Protein AF-A0A0N7KRY1-F1 (afdb_monomer_lite)

InterPro domains:
  IPR009003 Peptidase S1, PA clan [SSF50494] (58-212)

Radius of gyration: 21.4 Å; chains: 1; bounding box: 72×50×43 Å

Foldseek 3Di:
DVVVVVVVVVVVVVVVVVVVCCVVQVPFAAQDDDPDADDADADAAFDDWPRDWDDQDPPDTDTPLQFKKKKFKDQVVGTDDIAIWGWADDDPDPFQKTKTKTFCVRVVSVVVRGHPPRSIWMWMQGSVRDIFTWDWDDDDNTITMTMGGDDPRHDHGDADADDAFDWDKFWHADNPVRTIHIFIFHQHDVRDTDGPDPPPPVPPHSYPDSHPDDDDDDPDDDD

pLDDT: mean 75.63, std 20.2, range [17.98, 96.75]

Secondary structure (DSSP, 8-state):
-HHHHHHHHHHHHHHHHHHHHHHHHTTPBP----SSPP-----SEEE-TTS-EEEEETTEEEEGGGT-EEEEEEETTEEEEEEEEEEPPP-S-SS-EEEEEEETHHHHHHHHH-BTT--EEEEEE-TTS-EEEEEEEEE-SSEEEEEEES--SS------PPPTT-EEEEEEE-TTT--EEEEEEEEETTTEEEESSS--------------SS---------

Structure (mmCIF, N/CA/C/O backbone):
data_AF-A0A0N7KRY1-F1
#
_entry.id   AF-A0A0N7KRY1-F1
#
loop_
_atom_site.group_PDB
_atom_site.id
_atom_site.type_symbol
_atom_site.label_atom_id
_atom_site.label_alt_id
_atom_site.label_comp_id
_atom_site.label_asym_id
_atom_site.label_entity_id
_atom_site.label_seq_id
_atom_site.pdbx_PDB_ins_code
_atom_site.Cartn_x
_atom_site.Cartn_y
_atom_site.Cartn_z
_atom_site.occupancy
_atom_site.B_iso_or_equiv
_atom_site.auth_seq_id
_atom_site.auth_comp_id
_atom_site.auth_asym_id
_atom_site.auth_atom_id
_atom_site.pdbx_PDB_model_num
ATOM 1 N N . SER A 1 1 ? -48.923 25.223 12.172 1.00 73.81 1 SER A N 1
ATOM 2 C CA . SER A 1 1 ? -48.023 26.369 12.452 1.00 73.81 1 SER A CA 1
ATOM 3 C C . SER A 1 1 ? -46.636 26.072 11.888 1.00 73.81 1 SER A C 1
ATOM 5 O O . SER A 1 1 ? -46.336 24.911 11.638 1.00 73.81 1 SER A O 1
ATOM 7 N N . ASP A 1 2 ? -45.782 27.080 11.685 1.00 83.94 2 ASP A N 1
ATOM 8 C CA . ASP A 1 2 ? -44.416 26.935 11.126 1.00 83.94 2 ASP A CA 1
ATOM 9 C C . ASP A 1 2 ? -43.571 25.848 11.838 1.00 83.94 2 ASP A C 1
ATOM 11 O O . ASP A 1 2 ? -42.718 25.180 11.254 1.00 83.94 2 ASP A O 1
ATOM 15 N N . GLN A 1 3 ? -43.873 25.610 13.115 1.00 88.06 3 GLN A N 1
ATOM 16 C CA . GLN A 1 3 ? -43.230 24.614 13.965 1.00 88.06 3 GLN A CA 1
ATOM 17 C C . GLN A 1 3 ? -43.586 23.161 13.598 1.00 88.06 3 GLN A C 1
ATOM 19 O O . GLN A 1 3 ? -42.741 22.277 13.734 1.00 88.06 3 GLN A O 1
ATOM 24 N N . GLU A 1 4 ? -44.798 22.901 13.100 1.00 89.81 4 GLU A N 1
ATOM 25 C CA . GLU A 1 4 ? -45.214 21.566 12.637 1.00 89.81 4 GLU A CA 1
ATOM 26 C C . GLU A 1 4 ? -44.515 21.189 11.330 1.00 89.81 4 GLU A C 1
ATOM 28 O O . GLU A 1 4 ? -44.053 20.059 11.188 1.00 89.81 4 GLU A O 1
ATOM 33 N N . ILE A 1 5 ? -44.350 22.156 10.419 1.00 89.19 5 ILE A N 1
ATOM 34 C CA . ILE A 1 5 ? -43.617 21.961 9.161 1.00 89.19 5 ILE A CA 1
ATOM 35 C C . ILE A 1 5 ? -42.152 21.626 9.458 1.00 89.19 5 ILE A C 1
ATOM 37 O O . ILE A 1 5 ? -41.631 20.644 8.935 1.00 89.19 5 ILE A O 1
ATOM 41 N N . ARG A 1 6 ? -41.496 22.368 10.364 1.00 91.88 6 ARG A N 1
ATOM 42 C CA . ARG A 1 6 ? -40.108 22.068 10.771 1.00 91.88 6 ARG A CA 1
ATOM 43 C C . ARG A 1 6 ? -39.966 20.678 11.389 1.00 91.88 6 ARG A C 1
ATOM 45 O O . ARG A 1 6 ? -39.009 19.977 11.071 1.00 91.88 6 ARG A O 1
ATOM 52 N N . LYS A 1 7 ? -40.917 20.260 12.232 1.00 95.12 7 LYS A N 1
ATOM 53 C CA . LYS A 1 7 ? -40.928 18.905 12.809 1.00 95.12 7 LYS A CA 1
ATOM 54 C C . LYS A 1 7 ? -41.078 17.826 11.738 1.00 95.12 7 LYS A C 1
ATOM 56 O O . LYS A 1 7 ? -40.355 16.837 11.785 1.00 95.12 7 LYS A O 1
ATOM 61 N N . ALA A 1 8 ? -41.979 18.019 10.776 1.00 93.44 8 ALA A N 1
ATOM 62 C CA . ALA A 1 8 ? -42.191 17.070 9.686 1.00 93.44 8 ALA A CA 1
ATOM 63 C C . ALA A 1 8 ? -40.947 16.935 8.794 1.00 93.44 8 ALA A C 1
ATOM 65 O O . ALA A 1 8 ? -40.543 15.819 8.474 1.00 93.44 8 ALA A O 1
ATOM 66 N N . VAL A 1 9 ? -40.297 18.055 8.459 1.00 93.94 9 VAL A N 1
ATOM 67 C CA . VAL A 1 9 ? -39.049 18.063 7.679 1.00 93.94 9 VAL A CA 1
ATOM 68 C C . VAL A 1 9 ? -37.917 17.362 8.436 1.00 93.94 9 VAL A C 1
ATOM 70 O O . VAL A 1 9 ? -37.236 16.522 7.857 1.00 93.94 9 VAL A O 1
ATOM 73 N N . ALA A 1 10 ? -37.742 17.640 9.732 1.00 93.69 10 ALA A N 1
ATOM 74 C CA . ALA A 1 10 ? -36.735 16.958 10.547 1.00 93.69 10 ALA A CA 1
ATOM 75 C C . ALA A 1 10 ? -36.978 15.439 10.615 1.00 93.69 10 ALA A C 1
ATOM 77 O O . ALA A 1 10 ? -36.045 14.661 10.442 1.00 93.69 10 ALA A O 1
ATOM 78 N N . ASN A 1 11 ? -38.233 15.010 10.790 1.00 94.88 11 ASN A N 1
ATOM 79 C CA . ASN A 1 11 ? -38.581 13.587 10.770 1.00 94.88 11 ASN A CA 1
ATOM 80 C C . ASN A 1 11 ? -38.308 12.932 9.412 1.00 94.88 11 ASN A C 1
ATOM 82 O O . ASN A 1 11 ? -37.858 11.791 9.373 1.00 94.88 11 ASN A O 1
ATOM 86 N N . TYR A 1 12 ? -38.565 13.637 8.308 1.00 93.00 12 TYR A N 1
ATOM 87 C CA . TYR A 1 12 ? -38.269 13.132 6.969 1.00 93.00 12 TYR A CA 1
ATOM 88 C C . TYR A 1 12 ? -36.770 12.876 6.784 1.00 93.00 12 TYR A C 1
ATOM 90 O O . TYR A 1 12 ? -36.396 11.780 6.377 1.00 93.00 12 TYR A O 1
ATOM 98 N N . TYR A 1 13 ? -35.918 13.842 7.144 1.00 89.94 13 TYR A N 1
ATOM 99 C CA . TYR A 1 13 ? -34.465 13.669 7.058 1.00 89.94 13 TYR A CA 1
ATOM 100 C C . TYR A 1 13 ? -33.947 12.579 8.004 1.00 89.94 13 TYR A C 1
ATOM 102 O O . TYR A 1 13 ? -33.132 11.768 7.580 1.00 89.94 13 TYR A O 1
ATOM 110 N N . ASN A 1 14 ? -34.469 12.487 9.231 1.00 92.06 14 ASN A N 1
ATOM 111 C CA . ASN A 1 14 ? -34.096 11.414 10.159 1.00 92.06 14 ASN A CA 1
ATOM 112 C C . ASN A 1 14 ? -34.470 10.024 9.621 1.00 92.06 14 ASN A C 1
ATOM 114 O O . ASN A 1 14 ? -33.666 9.101 9.707 1.00 92.06 14 ASN A O 1
ATOM 118 N N . ASN A 1 15 ? -35.662 9.872 9.032 1.00 91.69 15 ASN A N 1
ATOM 119 C CA . ASN A 1 15 ? -36.064 8.612 8.402 1.00 91.69 15 ASN A CA 1
ATOM 120 C C . ASN A 1 15 ? -35.183 8.272 7.194 1.00 91.69 15 ASN A C 1
ATOM 122 O O . ASN A 1 15 ? -34.863 7.107 6.989 1.00 91.69 15 ASN A O 1
ATOM 126 N N . LEU A 1 16 ? -34.786 9.274 6.406 1.00 89.00 16 LEU A N 1
ATOM 127 C CA . LEU A 1 16 ? -33.869 9.086 5.282 1.00 89.00 16 LEU A CA 1
ATOM 128 C C . LEU A 1 16 ? -32.499 8.594 5.754 1.00 89.00 16 LEU A C 1
ATOM 130 O O . LEU A 1 16 ? -32.016 7.598 5.225 1.00 89.00 16 LEU A O 1
ATOM 134 N N . CYS A 1 17 ? -31.929 9.219 6.788 1.00 81.69 17 CYS A N 1
ATOM 135 C CA . CYS A 1 17 ? -30.677 8.763 7.391 1.00 81.69 17 CYS A CA 1
ATOM 136 C C . CYS A 1 17 ? -30.793 7.334 7.936 1.00 81.69 17 CYS A C 1
ATOM 138 O O . CYS A 1 17 ? -29.925 6.522 7.652 1.00 81.69 17 CYS A O 1
ATOM 140 N N . ALA A 1 18 ? -31.884 6.989 8.629 1.00 83.62 18 ALA A N 1
ATOM 141 C CA . ALA A 1 18 ? -32.084 5.635 9.154 1.00 83.62 18 ALA A CA 1
ATOM 142 C C . ALA A 1 18 ? -32.190 4.567 8.044 1.00 83.62 18 ALA A C 1
ATOM 144 O O . ALA A 1 18 ? -31.673 3.463 8.193 1.00 83.62 18 ALA A O 1
ATOM 145 N N . ILE A 1 19 ? -32.834 4.892 6.914 1.00 82.75 19 ILE A N 1
ATOM 146 C CA . ILE A 1 19 ? -32.915 3.998 5.746 1.00 82.75 19 ILE A CA 1
ATOM 147 C C . ILE A 1 19 ? -31.538 3.826 5.093 1.00 82.75 19 ILE A C 1
ATOM 149 O O . ILE A 1 19 ? -31.191 2.723 4.668 1.00 82.75 19 ILE A O 1
ATOM 153 N N . GLU A 1 20 ? -30.761 4.905 4.981 1.00 77.50 20 GLU A N 1
ATOM 154 C CA . GLU A 1 20 ? -29.398 4.840 4.450 1.00 77.50 20 GLU A CA 1
ATOM 155 C C . GLU A 1 20 ? -28.479 4.032 5.373 1.00 77.50 20 GLU A C 1
ATOM 157 O O . GLU A 1 20 ? -27.780 3.144 4.885 1.00 77.50 20 GLU A O 1
ATOM 162 N N . GLU A 1 21 ? -28.546 4.250 6.688 1.00 73.94 21 GLU A N 1
ATOM 163 C CA . GLU A 1 21 ? -27.837 3.444 7.686 1.00 73.94 21 GLU A CA 1
ATOM 164 C C . GLU A 1 21 ? -28.213 1.965 7.560 1.00 73.94 21 GLU A C 1
ATOM 166 O O . GLU A 1 21 ? -27.330 1.152 7.322 1.00 73.94 21 GLU A O 1
ATOM 171 N N . GLU A 1 22 ? -29.498 1.587 7.572 1.00 74.12 22 GLU A N 1
ATOM 172 C CA . GLU A 1 22 ? -29.901 0.180 7.379 1.00 74.12 22 GLU A CA 1
ATOM 173 C C . GLU A 1 22 ? -29.363 -0.436 6.079 1.00 74.12 22 GLU A C 1
ATOM 175 O O . GLU A 1 22 ? -29.112 -1.644 6.015 1.00 74.12 22 GLU A O 1
ATOM 180 N N . ARG A 1 23 ? -29.213 0.373 5.026 1.00 71.56 23 ARG A N 1
ATOM 181 C CA . ARG A 1 23 ? -28.725 -0.083 3.722 1.00 71.56 23 ARG A CA 1
ATOM 182 C C . ARG A 1 23 ? -27.216 -0.316 3.712 1.00 71.56 23 ARG A C 1
ATOM 184 O O . ARG A 1 23 ? -26.779 -1.261 3.059 1.00 71.56 23 ARG A O 1
ATOM 191 N N . PHE A 1 24 ? -26.438 0.527 4.389 1.00 66.31 24 PHE A N 1
ATOM 192 C CA . PHE A 1 24 ? -24.973 0.421 4.438 1.00 66.31 24 PHE A CA 1
ATOM 193 C C . PHE A 1 24 ? -24.467 -0.460 5.588 1.00 66.31 24 PHE A C 1
ATOM 195 O O . PHE A 1 24 ? -23.422 -1.092 5.461 1.00 66.31 24 PHE A O 1
ATOM 202 N N . ASP A 1 25 ? -25.218 -0.541 6.681 1.00 64.06 25 ASP A N 1
ATOM 203 C CA . ASP A 1 25 ? -24.799 -1.156 7.943 1.00 64.06 25 ASP A CA 1
ATOM 204 C C . ASP A 1 25 ? -25.131 -2.658 8.026 1.00 64.06 25 ASP A C 1
ATOM 206 O O . ASP A 1 25 ? -24.639 -3.377 8.898 1.00 64.06 25 ASP A O 1
ATOM 210 N N . LYS A 1 26 ? -25.965 -3.168 7.106 1.00 60.66 26 LYS A N 1
ATOM 211 C CA . LYS A 1 26 ? -26.449 -4.560 7.132 1.00 60.66 26 LYS A CA 1
ATOM 212 C C . LYS A 1 26 ? -25.356 -5.617 6.950 1.00 60.66 26 LYS A C 1
ATOM 214 O O . LYS A 1 26 ? -25.521 -6.718 7.465 1.00 60.66 26 LYS A O 1
ATOM 219 N N . ASP A 1 27 ? -24.261 -5.278 6.270 1.00 69.00 27 ASP A N 1
ATOM 220 C CA . ASP A 1 27 ? -23.146 -6.201 6.000 1.00 69.00 27 ASP A CA 1
ATOM 221 C C . ASP A 1 27 ? -21.882 -5.906 6.831 1.00 69.00 27 ASP A C 1
ATOM 223 O O . ASP A 1 27 ? -20.918 -6.676 6.788 1.00 69.00 27 ASP A O 1
ATOM 227 N N . LEU A 1 28 ? -21.864 -4.818 7.611 1.00 72.44 28 LEU A N 1
ATOM 228 C CA . LEU A 1 28 ? -20.708 -4.449 8.427 1.00 72.44 28 LEU A CA 1
ATOM 229 C C . LEU A 1 28 ? -20.796 -5.088 9.813 1.00 72.44 28 LEU A C 1
ATOM 231 O O . LEU A 1 28 ? -21.763 -4.906 10.556 1.00 72.44 28 LEU A O 1
ATOM 235 N N . ARG A 1 29 ? -19.750 -5.840 10.165 1.00 77.75 29 ARG A N 1
ATOM 236 C CA . ARG A 1 29 ? -19.618 -6.468 11.483 1.00 77.75 29 ARG A CA 1
ATOM 237 C C . ARG A 1 29 ? -19.268 -5.423 12.540 1.00 77.75 29 ARG A C 1
ATOM 239 O O . ARG A 1 29 ? -18.686 -4.382 12.227 1.00 77.75 29 ARG A O 1
ATOM 246 N N . ASP A 1 30 ? -19.552 -5.747 13.795 1.00 78.19 30 ASP A N 1
ATOM 247 C CA . ASP A 1 30 ? -19.005 -5.005 14.927 1.00 78.19 30 ASP A CA 1
ATOM 248 C C . ASP A 1 30 ? -17.474 -5.086 14.931 1.00 78.19 30 ASP A C 1
ATOM 250 O O . ASP A 1 30 ? -16.869 -6.049 14.446 1.00 78.19 30 ASP A O 1
ATOM 254 N N . ARG A 1 31 ? -16.830 -4.054 15.478 1.00 78.38 31 ARG A N 1
ATOM 255 C CA . ARG A 1 31 ? -15.372 -3.954 15.501 1.00 78.38 31 ARG A CA 1
ATOM 256 C C . ARG A 1 31 ? -14.754 -5.071 16.341 1.00 78.38 31 ARG A C 1
ATOM 258 O O . ARG A 1 31 ? -14.812 -5.051 17.568 1.00 78.38 31 ARG A O 1
ATOM 265 N N . GLU A 1 32 ? -14.066 -5.999 15.684 1.00 72.56 32 GLU A N 1
ATOM 266 C CA . GLU A 1 32 ? -13.287 -7.030 16.362 1.00 72.56 32 GLU A CA 1
ATOM 267 C C . GLU A 1 32 ? -11.829 -6.581 16.524 1.00 72.56 32 GLU A C 1
ATOM 269 O O . GLU A 1 32 ? -11.019 -6.607 15.592 1.00 72.56 32 GLU A O 1
ATOM 274 N N . VAL A 1 33 ? -11.474 -6.165 17.740 1.00 70.88 33 VAL A N 1
ATOM 275 C CA . VAL A 1 33 ? -10.092 -5.805 18.070 1.00 70.88 33 VAL A CA 1
ATOM 276 C C . VAL A 1 33 ? -9.294 -7.086 18.294 1.00 70.88 33 VAL A C 1
ATOM 278 O O . VAL A 1 33 ? -9.253 -7.639 19.390 1.00 70.88 33 VAL A O 1
ATOM 281 N N . SER A 1 34 ? -8.639 -7.574 17.241 1.00 72.00 34 SER A N 1
ATOM 282 C CA . SER A 1 34 ? -7.672 -8.668 17.378 1.00 72.00 34 SER A CA 1
ATOM 283 C C . SER A 1 34 ? -6.543 -8.253 18.335 1.00 72.00 34 SER A C 1
ATOM 285 O O . SER A 1 34 ? -6.017 -7.144 18.237 1.00 72.00 34 SER A O 1
ATOM 287 N N . SER A 1 35 ? -6.118 -9.144 19.227 1.00 74.00 35 SER A N 1
ATOM 288 C CA . SER A 1 35 ? -4.989 -8.910 20.141 1.00 74.00 35 SER A CA 1
ATOM 289 C C . SER A 1 35 ? -3.616 -9.133 19.495 1.00 74.00 35 SER A C 1
ATOM 291 O O . SER A 1 35 ? -2.605 -8.676 20.020 1.00 74.00 35 SER A O 1
ATOM 293 N N . ILE A 1 36 ? -3.563 -9.815 18.349 1.00 77.81 36 ILE A N 1
ATOM 294 C CA . ILE A 1 36 ? -2.309 -10.182 17.683 1.00 77.81 36 ILE A CA 1
ATOM 295 C C . ILE A 1 36 ? -1.843 -9.011 16.823 1.00 77.81 36 ILE A C 1
ATOM 297 O O . ILE A 1 36 ? -2.545 -8.618 15.889 1.00 77.81 36 ILE A O 1
ATOM 301 N N . ALA A 1 37 ? -0.682 -8.439 17.139 1.00 79.12 37 ALA A N 1
ATOM 302 C CA . ALA A 1 37 ? -0.062 -7.398 16.326 1.00 79.12 37 ALA A CA 1
ATOM 303 C C . ALA A 1 37 ? 0.360 -7.955 14.957 1.00 79.12 37 ALA A C 1
ATOM 305 O O . ALA A 1 37 ? 0.821 -9.092 14.856 1.00 79.12 37 ALA A O 1
ATOM 306 N N . PHE A 1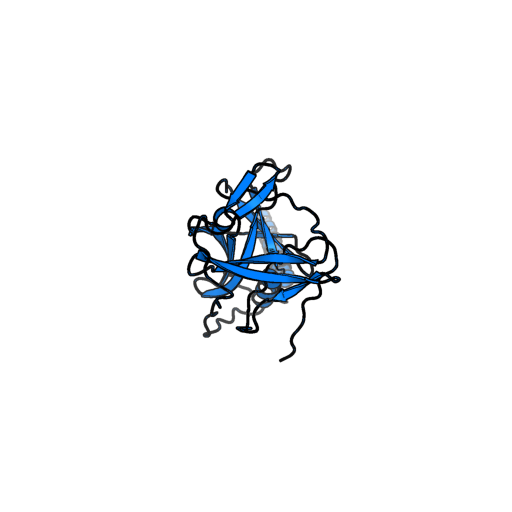 38 ? 0.192 -7.157 13.904 1.00 86.69 38 PHE A N 1
ATOM 307 C CA . PHE A 1 38 ? 0.785 -7.462 12.608 1.00 86.69 38 PHE A CA 1
ATOM 308 C C . PHE A 1 38 ? 2.311 -7.385 12.725 1.00 86.69 38 PHE A C 1
ATOM 310 O O . PHE A 1 38 ? 2.837 -6.409 13.252 1.00 86.69 38 PHE A O 1
ATOM 317 N N . GLU A 1 39 ? 3.006 -8.405 12.230 1.00 86.50 39 GLU A N 1
ATOM 318 C CA . GLU A 1 39 ? 4.467 -8.432 12.166 1.00 86.50 39 GLU A CA 1
ATOM 319 C C . GLU A 1 39 ? 4.912 -8.102 10.736 1.00 86.50 39 GLU A C 1
ATOM 321 O O . GLU A 1 39 ? 4.671 -8.879 9.803 1.00 86.50 39 GLU A O 1
ATOM 326 N N . GLU A 1 40 ? 5.557 -6.947 10.553 1.00 83.75 40 GLU A N 1
ATOM 327 C CA . GLU A 1 40 ? 6.156 -6.573 9.272 1.00 83.75 40 GLU A CA 1
ATOM 328 C C . GLU A 1 40 ? 7.436 -7.386 9.038 1.00 83.75 40 GLU A C 1
ATOM 330 O O . GLU A 1 40 ? 8.420 -7.265 9.765 1.00 83.75 40 GLU A O 1
ATOM 335 N N . LYS A 1 41 ? 7.434 -8.225 7.999 1.00 78.69 41 LYS A N 1
ATOM 336 C CA . LYS A 1 41 ? 8.594 -9.051 7.651 1.00 78.69 41 LYS A CA 1
ATOM 337 C C . LYS A 1 41 ? 9.529 -8.320 6.700 1.00 78.69 41 LYS A C 1
ATOM 339 O O . LYS A 1 41 ? 9.090 -7.741 5.708 1.00 78.69 41 LYS A O 1
ATOM 344 N N . SER A 1 42 ? 10.827 -8.426 6.963 1.00 74.88 42 SER A N 1
ATOM 345 C CA . SER A 1 42 ? 11.865 -8.007 6.028 1.00 74.88 42 SER A CA 1
ATOM 346 C C . SER A 1 42 ? 12.039 -9.015 4.887 1.00 74.88 42 SER A C 1
ATOM 348 O O . SER A 1 42 ? 11.718 -10.202 5.008 1.00 74.88 42 SER A O 1
ATOM 350 N N . PHE A 1 43 ? 12.572 -8.537 3.764 1.00 76.00 43 PHE A N 1
ATOM 351 C CA . PHE A 1 43 ? 12.948 -9.369 2.626 1.00 76.00 43 PHE A CA 1
ATOM 352 C C . PHE A 1 43 ? 14.254 -8.875 2.009 1.00 76.00 43 PHE A C 1
ATOM 354 O O . PHE A 1 43 ? 14.596 -7.701 2.140 1.00 76.00 43 PHE A O 1
ATOM 361 N N . GLY A 1 44 ? 14.961 -9.767 1.311 1.00 80.62 44 GLY A N 1
ATOM 362 C CA . GLY A 1 44 ? 16.199 -9.419 0.619 1.00 80.62 44 GLY A CA 1
ATOM 363 C C . GLY A 1 44 ? 17.243 -8.785 1.544 1.00 80.62 44 GLY A C 1
ATOM 364 O O . GLY A 1 44 ? 17.428 -9.216 2.682 1.00 80.62 44 GLY A O 1
ATOM 365 N N . HIS A 1 45 ? 17.928 -7.759 1.043 1.00 85.75 45 HIS A N 1
ATOM 366 C CA . HIS A 1 45 ? 18.906 -6.976 1.794 1.00 85.75 45 HIS A CA 1
ATOM 367 C C . HIS A 1 45 ? 18.461 -5.517 1.922 1.00 85.75 45 HIS A C 1
ATOM 369 O O . HIS A 1 45 ? 17.761 -4.987 1.061 1.00 85.75 45 HIS A O 1
ATOM 375 N N . VAL A 1 46 ? 18.893 -4.848 2.993 1.00 89.62 46 VAL A N 1
ATOM 376 C CA . VAL A 1 46 ? 18.684 -3.403 3.157 1.00 89.62 46 VAL A CA 1
ATOM 377 C C . VAL A 1 46 ? 19.547 -2.649 2.145 1.00 89.62 46 VAL A C 1
ATOM 379 O O . VAL A 1 46 ? 20.737 -2.929 2.004 1.00 89.62 46 VAL A O 1
ATOM 382 N N . VAL A 1 47 ? 18.949 -1.673 1.468 1.00 88.62 47 VAL A N 1
ATOM 383 C CA . VAL A 1 47 ? 19.600 -0.797 0.492 1.00 88.62 47 VAL A CA 1
ATOM 384 C C . VAL A 1 47 ? 19.735 0.596 1.091 1.00 88.62 47 VAL A C 1
ATOM 386 O O . VAL A 1 47 ? 18.741 1.250 1.411 1.00 88.62 47 VAL A O 1
ATOM 389 N N . ASN A 1 48 ? 20.969 1.071 1.226 1.00 91.94 48 ASN A N 1
ATOM 390 C CA . ASN A 1 48 ? 21.240 2.435 1.662 1.00 91.94 48 ASN A CA 1
ATOM 391 C C . ASN A 1 48 ? 21.028 3.427 0.506 1.00 91.94 48 ASN A C 1
ATOM 393 O O . ASN A 1 48 ? 21.221 3.067 -0.661 1.00 91.94 48 ASN A O 1
ATOM 397 N N . PRO A 1 49 ? 20.683 4.691 0.809 1.00 88.25 49 PRO A N 1
ATOM 398 C CA . PRO A 1 49 ? 20.608 5.742 -0.201 1.00 88.25 49 PRO A CA 1
ATOM 399 C C . PRO A 1 49 ? 21.880 5.812 -1.059 1.00 88.25 49 PRO A C 1
ATOM 401 O O . PRO A 1 49 ? 22.998 5.710 -0.552 1.00 88.25 49 PRO A O 1
ATOM 404 N N . GLY A 1 50 ? 21.703 5.970 -2.366 1.00 86.00 50 GLY A N 1
ATOM 405 C CA . GLY A 1 50 ? 22.759 6.055 -3.372 1.00 86.00 50 GLY A CA 1
ATOM 406 C C . GLY A 1 50 ? 23.313 4.713 -3.856 1.00 86.00 50 GLY A C 1
ATOM 407 O O . GLY A 1 50 ? 24.079 4.708 -4.815 1.00 86.00 50 GLY A O 1
ATOM 408 N N . GLN A 1 51 ? 22.938 3.583 -3.244 1.00 86.50 51 GLN A N 1
ATOM 409 C CA . GLN A 1 51 ? 23.458 2.270 -3.652 1.00 86.50 51 GLN A CA 1
ATOM 410 C C . GLN A 1 51 ? 22.769 1.691 -4.886 1.00 86.50 51 GLN A C 1
ATOM 412 O O . GLN A 1 51 ? 23.408 0.954 -5.631 1.00 86.50 51 GLN A O 1
ATOM 417 N N . GLN A 1 52 ? 21.484 1.989 -5.090 1.00 82.75 52 GLN A N 1
ATOM 418 C CA . GLN A 1 52 ? 20.712 1.441 -6.203 1.00 82.75 52 GLN A CA 1
ATOM 419 C C . GLN A 1 52 ? 19.961 2.545 -6.932 1.00 82.75 52 GLN A C 1
ATOM 421 O O . GLN A 1 52 ? 19.153 3.269 -6.347 1.00 82.75 52 GLN A O 1
ATOM 426 N N . THR A 1 53 ? 20.207 2.657 -8.232 1.00 79.31 53 THR A N 1
ATOM 427 C CA . THR A 1 53 ? 19.576 3.663 -9.080 1.00 79.31 53 THR A CA 1
ATOM 428 C C . THR A 1 53 ? 18.702 3.016 -10.145 1.00 79.31 53 THR A C 1
ATOM 430 O O . THR A 1 53 ? 18.936 1.905 -10.614 1.00 79.31 53 THR A O 1
ATOM 433 N N . TYR A 1 54 ? 17.658 3.738 -10.531 1.00 72.62 54 TYR A N 1
ATOM 434 C CA . TYR A 1 54 ? 16.759 3.402 -11.615 1.00 72.62 54 TYR A CA 1
ATOM 435 C C . TYR A 1 54 ? 16.881 4.449 -12.718 1.00 72.62 54 TYR A C 1
ATOM 437 O O . TYR A 1 54 ? 16.691 5.650 -12.496 1.00 72.62 54 TYR A O 1
ATOM 445 N N . ARG A 1 55 ? 17.184 3.984 -13.929 1.00 70.81 55 ARG A N 1
ATOM 446 C CA . ARG A 1 55 ? 17.364 4.846 -15.095 1.00 70.81 55 ARG A CA 1
ATOM 447 C C . ARG A 1 55 ? 16.022 5.197 -15.720 1.00 70.81 55 ARG A C 1
ATOM 449 O O . ARG A 1 55 ? 15.424 4.397 -16.436 1.00 70.81 55 ARG A O 1
ATOM 456 N N . ILE A 1 56 ? 15.556 6.423 -15.497 1.00 66.88 56 ILE A N 1
ATOM 457 C CA . ILE A 1 56 ? 14.287 6.900 -16.072 1.00 66.88 56 ILE A CA 1
ATOM 458 C C . ILE A 1 56 ? 14.458 7.416 -17.511 1.00 66.88 56 ILE A C 1
ATOM 460 O O . ILE A 1 56 ? 13.538 7.331 -18.333 1.00 66.88 56 ILE A O 1
ATOM 464 N N . SER A 1 57 ? 15.639 7.935 -17.858 1.00 68.38 57 SER A N 1
ATOM 465 C CA . SER A 1 57 ? 15.944 8.474 -19.188 1.00 68.38 57 SER A CA 1
ATOM 466 C C . SER A 1 57 ? 17.416 8.280 -19.553 1.00 68.38 57 SER A C 1
ATOM 468 O O . SER A 1 57 ? 18.212 7.806 -18.747 1.00 68.38 57 SER A O 1
ATOM 470 N N . ALA A 1 58 ? 17.791 8.636 -20.786 1.00 72.06 58 ALA A N 1
ATOM 471 C CA . ALA A 1 58 ? 19.141 8.419 -21.298 1.00 72.06 58 ALA A CA 1
ATOM 472 C C . ALA A 1 58 ? 20.244 9.012 -20.406 1.00 72.06 58 ALA A C 1
ATOM 474 O O . ALA A 1 58 ? 21.329 8.459 -20.408 1.00 72.06 58 ALA A O 1
ATOM 475 N N . ASN A 1 59 ? 19.982 10.053 -19.613 1.00 72.88 59 ASN A N 1
ATOM 476 C CA . ASN A 1 59 ? 21.005 10.702 -18.782 1.00 72.88 59 ASN A CA 1
ATOM 477 C C . ASN A 1 59 ? 20.541 10.951 -17.343 1.00 72.88 59 ASN A C 1
ATOM 479 O O . ASN A 1 59 ? 21.110 11.794 -16.653 1.00 72.88 59 ASN A O 1
ATOM 483 N N . VAL A 1 60 ? 19.462 10.297 -16.912 1.00 76.62 60 VAL A N 1
ATOM 484 C CA . VAL A 1 60 ? 18.881 10.561 -15.598 1.00 76.62 60 VAL A CA 1
ATOM 485 C C . VAL A 1 60 ? 18.637 9.250 -14.883 1.00 76.62 60 VAL A C 1
ATOM 487 O O . VAL A 1 60 ? 17.683 8.525 -15.179 1.00 76.62 60 VAL A O 1
ATOM 490 N N . ASP A 1 61 ? 19.502 9.018 -13.909 1.00 79.88 61 ASP A N 1
ATOM 491 C CA . ASP A 1 61 ? 19.371 7.969 -12.919 1.00 79.88 61 ASP A CA 1
ATOM 492 C C . ASP A 1 61 ? 18.775 8.582 -11.655 1.00 79.88 61 ASP A C 1
ATOM 494 O O . ASP A 1 61 ? 19.114 9.698 -11.249 1.00 79.88 61 ASP A O 1
ATOM 498 N N . VAL A 1 62 ? 17.824 7.874 -11.065 1.00 80.12 62 VAL A N 1
ATOM 499 C CA . VAL A 1 62 ? 17.166 8.281 -9.829 1.00 80.12 62 VAL A CA 1
ATOM 500 C C . VAL A 1 62 ? 17.412 7.204 -8.804 1.00 80.12 62 VAL A C 1
ATOM 502 O O . VAL A 1 62 ? 17.214 6.028 -9.082 1.00 80.12 62 VAL A O 1
ATOM 505 N N . ASP A 1 63 ? 17.841 7.596 -7.617 1.00 86.94 63 ASP A N 1
ATOM 506 C CA . ASP A 1 63 ? 17.998 6.659 -6.516 1.00 86.94 63 ASP A CA 1
ATOM 507 C C . ASP A 1 63 ? 16.636 6.046 -6.151 1.00 86.94 63 ASP A C 1
ATOM 509 O O . ASP A 1 63 ? 15.669 6.772 -5.887 1.00 86.94 63 ASP A O 1
ATOM 513 N N . LEU A 1 64 ? 16.562 4.711 -6.121 1.00 83.50 64 LEU A N 1
ATOM 514 C CA . LEU A 1 64 ? 15.360 3.975 -5.721 1.00 83.50 64 LEU A CA 1
ATOM 515 C C . LEU A 1 64 ? 14.876 4.389 -4.329 1.00 83.50 64 LEU A C 1
ATOM 517 O O . LEU A 1 64 ? 13.666 4.399 -4.074 1.00 83.50 64 LEU A O 1
ATOM 521 N N . SER A 1 65 ? 15.798 4.809 -3.457 1.00 87.69 65 SER A N 1
ATOM 522 C CA . SER A 1 65 ? 15.488 5.310 -2.122 1.00 87.69 65 SER A CA 1
ATOM 523 C C . SER A 1 65 ? 14.615 6.563 -2.136 1.00 87.69 65 SER A C 1
ATOM 525 O O . SER A 1 65 ? 13.944 6.810 -1.144 1.00 87.69 65 SER A O 1
ATOM 527 N N . THR A 1 66 ? 14.545 7.302 -3.247 1.00 88.62 66 THR A N 1
ATOM 528 C CA . THR A 1 66 ? 13.720 8.519 -3.398 1.00 88.62 66 THR A CA 1
ATOM 529 C C . THR A 1 66 ? 12.365 8.271 -4.064 1.00 88.62 66 THR A C 1
ATOM 531 O O . THR A 1 66 ? 11.544 9.180 -4.176 1.00 88.62 66 THR A O 1
ATOM 534 N N . ILE A 1 67 ? 12.129 7.042 -4.520 1.00 87.00 67 ILE A N 1
ATOM 535 C CA . ILE A 1 67 ? 10.964 6.668 -5.320 1.00 87.00 67 ILE A CA 1
ATOM 536 C C . ILE A 1 67 ? 10.029 5.773 -4.515 1.00 87.00 67 ILE A C 1
ATOM 538 O O . ILE A 1 67 ? 8.834 6.040 -4.423 1.00 87.00 67 ILE A O 1
ATOM 542 N N . VAL A 1 68 ? 10.566 4.677 -3.978 1.00 88.62 68 VAL A N 1
ATOM 543 C CA . VAL A 1 68 ? 9.748 3.642 -3.344 1.00 88.62 68 VAL A CA 1
ATOM 544 C C . VAL A 1 68 ? 9.217 4.179 -2.026 1.00 88.62 68 VAL A C 1
ATOM 546 O O . VAL A 1 68 ? 9.990 4.683 -1.208 1.00 88.62 68 VAL A O 1
ATOM 549 N N . VAL A 1 69 ? 7.914 4.043 -1.809 1.00 92.25 69 VAL A N 1
ATOM 550 C CA . VAL A 1 69 ? 7.233 4.388 -0.557 1.00 92.25 69 VAL A CA 1
ATOM 551 C C . VAL A 1 69 ? 6.755 3.127 0.149 1.00 92.25 69 VAL A C 1
ATOM 553 O O . VAL A 1 69 ? 6.623 2.071 -0.476 1.00 92.25 69 VAL A O 1
ATOM 556 N N . SER A 1 70 ? 6.471 3.239 1.442 1.00 93.19 70 SER A N 1
ATOM 557 C CA . SER A 1 70 ? 5.758 2.206 2.192 1.00 93.19 70 SER A CA 1
ATOM 558 C C . SER A 1 70 ? 4.350 2.669 2.534 1.00 93.19 70 SER A C 1
ATOM 560 O O . SER A 1 70 ? 4.104 3.849 2.778 1.00 93.19 70 SER A O 1
ATOM 562 N N . LEU A 1 71 ? 3.409 1.733 2.518 1.00 94.50 71 LEU A N 1
ATOM 563 C CA . LEU A 1 71 ? 2.018 1.951 2.880 1.00 94.50 71 LEU A CA 1
ATOM 564 C C . LEU A 1 71 ? 1.637 0.960 3.967 1.00 94.50 71 LEU A C 1
ATOM 566 O O . LEU A 1 71 ? 2.104 -0.178 3.959 1.00 94.50 71 LEU A O 1
ATOM 570 N N . ALA A 1 72 ? 0.768 1.374 4.874 1.00 94.12 72 ALA A N 1
ATOM 571 C CA . ALA A 1 72 ? 0.226 0.486 5.884 1.00 94.12 72 ALA A CA 1
ATOM 572 C C . ALA A 1 72 ? -1.235 0.805 6.180 1.00 94.12 72 ALA A C 1
ATOM 574 O O . ALA A 1 72 ? -1.668 1.956 6.114 1.00 94.12 72 ALA A O 1
ATOM 575 N N . LEU A 1 73 ? -1.985 -0.242 6.508 1.00 94.19 73 LEU A N 1
ATOM 576 C CA . LEU A 1 73 ? -3.345 -0.146 7.013 1.00 94.19 73 LEU A CA 1
ATOM 577 C C . LEU A 1 73 ? -3.313 -0.220 8.533 1.00 94.19 73 LEU A C 1
ATOM 579 O O . LEU A 1 73 ? -2.717 -1.139 9.098 1.00 94.19 73 LEU A O 1
ATOM 583 N N . PHE A 1 74 ? -4.006 0.707 9.175 1.00 93.69 74 PHE A N 1
ATOM 584 C CA . PHE A 1 74 ? -4.162 0.769 10.618 1.00 93.69 74 PHE A CA 1
ATOM 585 C C . PHE A 1 74 ? -5.628 0.673 11.016 1.00 93.69 74 PHE A C 1
ATOM 587 O O . PHE A 1 74 ? -6.476 1.204 10.310 1.00 93.69 74 PHE A O 1
ATOM 594 N N . ASP A 1 75 ? -5.901 0.067 12.169 1.00 91.50 75 ASP A N 1
ATOM 595 C CA . ASP A 1 75 ? -7.117 0.296 12.953 1.00 91.50 75 ASP A CA 1
ATOM 596 C C . ASP A 1 75 ? -6.720 1.008 14.255 1.00 91.50 75 ASP A C 1
ATOM 598 O O . ASP A 1 75 ? -6.170 0.395 15.177 1.00 91.50 75 ASP A O 1
ATOM 602 N N . GLY A 1 76 ? -6.949 2.323 14.316 1.00 89.38 76 GLY A N 1
ATOM 603 C CA . GLY A 1 76 ? -6.379 3.166 15.370 1.00 89.38 76 GLY A CA 1
ATOM 604 C C . GLY A 1 76 ? -4.846 3.151 15.325 1.00 89.38 76 GLY A C 1
ATOM 605 O O . GLY A 1 76 ? -4.255 3.462 14.294 1.00 89.38 76 GLY A O 1
ATOM 606 N N . ASP A 1 77 ? -4.204 2.761 16.428 1.00 89.12 77 ASP A N 1
ATOM 607 C CA . ASP A 1 77 ? -2.737 2.671 16.524 1.00 89.12 77 ASP A CA 1
ATOM 608 C C . ASP A 1 77 ? -2.185 1.310 16.073 1.00 89.12 77 ASP A C 1
ATOM 610 O O . ASP A 1 77 ? -0.972 1.106 15.992 1.00 89.12 77 ASP A O 1
ATOM 614 N N . LYS A 1 78 ? -3.065 0.349 15.775 1.00 89.88 78 LYS A N 1
ATOM 615 C CA . LYS A 1 78 ? -2.664 -1.012 15.439 1.00 89.88 78 LYS A CA 1
ATOM 616 C C . LYS A 1 78 ? -2.483 -1.171 13.936 1.00 89.88 78 LYS A C 1
ATOM 618 O O . LYS A 1 78 ? -3.450 -1.077 13.184 1.00 89.88 78 LYS A O 1
ATOM 623 N N . MET A 1 79 ? -1.269 -1.508 13.506 1.00 91.31 79 MET A N 1
ATOM 624 C CA . MET A 1 79 ? -1.018 -1.923 12.127 1.00 91.31 79 MET A CA 1
ATOM 625 C C . MET A 1 79 ? -1.686 -3.278 11.852 1.00 91.31 79 MET A C 1
ATOM 627 O O . MET A 1 79 ? -1.595 -4.208 12.657 1.00 91.31 79 MET A O 1
ATOM 631 N N . LEU A 1 80 ? -2.370 -3.383 10.717 1.00 91.19 80 LEU A N 1
ATOM 632 C CA . LEU A 1 80 ? -3.042 -4.594 10.240 1.00 91.19 80 LEU A CA 1
ATOM 633 C C . LEU A 1 80 ? -2.354 -5.191 9.013 1.00 91.19 80 LEU A C 1
ATOM 635 O O . LEU A 1 80 ? -2.483 -6.387 8.755 1.00 91.19 80 LEU A O 1
ATOM 639 N N . PHE A 1 81 ? -1.667 -4.349 8.244 1.00 92.19 81 PHE A N 1
ATOM 640 C CA . PHE A 1 81 ? -1.045 -4.714 6.984 1.00 92.19 81 PHE A CA 1
AT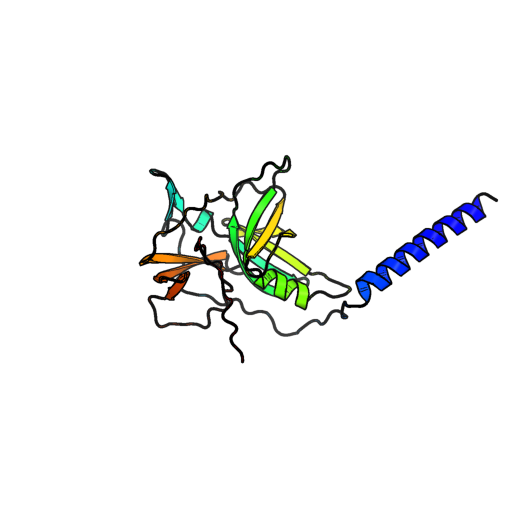OM 641 C C . PHE A 1 81 ? -0.002 -3.672 6.588 1.00 92.19 81 PHE A C 1
ATOM 643 O O . PHE A 1 81 ? -0.205 -2.485 6.846 1.00 92.19 81 PHE A O 1
ATOM 650 N N . ALA A 1 82 ? 1.048 -4.102 5.892 1.00 92.50 82 ALA A N 1
ATOM 651 C CA . ALA A 1 82 ? 2.017 -3.222 5.257 1.00 92.50 82 ALA A CA 1
ATOM 652 C C . ALA A 1 82 ? 2.385 -3.721 3.855 1.00 92.50 82 ALA A C 1
ATOM 654 O O . ALA A 1 82 ? 2.431 -4.924 3.583 1.00 92.50 82 ALA A O 1
ATOM 655 N N . CYS A 1 83 ? 2.644 -2.779 2.955 1.00 92.56 83 CYS A N 1
ATOM 656 C CA . CYS A 1 83 ? 3.125 -3.027 1.604 1.00 92.56 83 CYS A CA 1
ATOM 657 C C . CYS A 1 83 ? 3.965 -1.847 1.098 1.00 92.56 83 CYS A C 1
ATOM 659 O O . CYS A 1 83 ? 4.220 -0.870 1.800 1.00 92.56 83 CYS A O 1
ATOM 661 N N . SER A 1 84 ? 4.417 -1.941 -0.149 1.00 91.62 84 SER A N 1
ATOM 662 C CA . SER A 1 84 ? 5.147 -0.875 -0.834 1.00 91.62 84 SER A CA 1
ATOM 663 C C . SER A 1 84 ? 4.337 -0.280 -1.981 1.00 91.62 84 SER A C 1
ATOM 665 O O . SER A 1 84 ? 3.377 -0.882 -2.471 1.00 91.62 84 SER A O 1
ATOM 667 N N . GLY A 1 85 ? 4.742 0.903 -2.430 1.00 90.69 85 GLY A N 1
ATOM 668 C CA . GLY A 1 85 ? 4.168 1.558 -3.598 1.00 90.69 85 GLY A CA 1
ATOM 669 C C . GLY A 1 85 ? 5.173 2.452 -4.305 1.00 90.69 85 GLY A C 1
ATOM 670 O O . GLY A 1 85 ? 6.269 2.709 -3.802 1.00 90.69 85 GLY A O 1
ATOM 671 N N . ILE A 1 86 ? 4.785 2.934 -5.480 1.00 88.25 86 ILE A N 1
ATOM 672 C CA . ILE A 1 86 ? 5.581 3.876 -6.275 1.00 88.25 86 ILE A CA 1
ATOM 673 C C . ILE A 1 86 ? 4.705 5.014 -6.797 1.00 88.25 86 ILE A C 1
ATOM 675 O O . ILE A 1 86 ? 3.536 4.782 -7.123 1.00 88.25 86 ILE A O 1
ATOM 679 N N . PRO A 1 87 ? 5.254 6.233 -6.896 1.00 88.12 87 PRO A N 1
ATOM 680 C CA . PRO A 1 87 ? 4.524 7.390 -7.382 1.00 88.12 87 PRO A CA 1
ATOM 681 C C . PRO A 1 87 ? 4.220 7.263 -8.878 1.00 88.12 87 PRO A C 1
ATOM 683 O O . PRO A 1 87 ? 5.100 7.014 -9.708 1.00 88.12 87 PRO A O 1
ATOM 686 N N . LEU A 1 88 ? 2.953 7.472 -9.210 1.00 84.94 88 LEU A N 1
ATOM 687 C CA . LEU A 1 88 ? 2.453 7.611 -10.566 1.00 84.94 88 LEU A CA 1
ATOM 688 C C . LEU A 1 88 ? 2.679 9.034 -11.080 1.00 84.94 88 LEU A C 1
ATOM 690 O O . LEU A 1 88 ? 2.639 9.975 -10.287 1.00 84.94 88 LEU A O 1
ATOM 694 N N . PRO A 1 89 ? 2.852 9.212 -12.404 1.00 79.94 89 PRO A N 1
ATOM 695 C CA . PRO A 1 89 ? 2.869 10.529 -13.026 1.00 79.94 89 PRO A CA 1
ATOM 696 C C . PRO A 1 89 ? 1.635 11.344 -12.659 1.00 79.94 89 PRO A C 1
ATOM 698 O O . PRO A 1 89 ? 0.518 10.807 -12.583 1.00 79.94 89 PRO A O 1
ATOM 701 N N . ASP A 1 90 ? 1.857 12.644 -12.472 1.00 74.44 90 ASP A N 1
ATOM 702 C CA . ASP A 1 90 ? 0.795 13.597 -12.192 1.00 74.44 90 ASP A CA 1
ATOM 703 C C . ASP A 1 90 ? -0.303 13.497 -13.251 1.00 74.44 90 ASP A C 1
ATOM 705 O O . ASP A 1 90 ? -0.069 13.226 -14.432 1.00 74.44 90 ASP A O 1
ATOM 709 N N . GLY A 1 91 ? -1.538 13.638 -12.780 1.00 69.56 91 GLY A N 1
ATOM 710 C CA . GLY A 1 91 ? -2.701 13.593 -13.653 1.00 69.56 91 GLY A CA 1
ATOM 711 C C . GLY A 1 91 ? -2.941 14.954 -14.287 1.00 69.56 91 GLY A C 1
ATOM 712 O O . GLY A 1 91 ? -2.214 15.914 -14.061 1.00 69.56 91 GLY A O 1
ATOM 713 N N . THR A 1 92 ? -4.044 15.067 -15.013 1.00 66.69 92 THR A N 1
ATOM 714 C CA . THR A 1 92 ? -4.543 16.357 -15.510 1.00 66.69 92 THR A CA 1
ATOM 715 C C . THR A 1 92 ? -5.357 17.121 -14.456 1.00 66.69 92 THR A C 1
ATOM 717 O O . THR A 1 92 ? -6.067 18.069 -14.788 1.00 66.69 92 THR A O 1
ATOM 720 N N . THR A 1 93 ? -5.335 16.683 -13.195 1.00 65.25 93 THR A N 1
ATOM 721 C CA . THR A 1 93 ? -6.133 17.264 -12.111 1.00 65.25 93 THR A CA 1
ATOM 722 C C . THR A 1 93 ? -5.547 18.602 -11.671 1.00 65.25 93 THR A C 1
ATOM 724 O O . THR A 1 93 ? -4.334 18.749 -11.562 1.00 65.25 93 THR A O 1
ATOM 727 N N . ARG A 1 94 ? -6.412 19.587 -11.390 1.00 63.19 94 ARG A N 1
ATOM 728 C CA . ARG A 1 94 ? -5.990 20.914 -10.895 1.00 63.19 94 ARG A CA 1
ATOM 729 C C . ARG A 1 94 ? -5.455 20.875 -9.463 1.00 63.19 94 ARG A C 1
ATOM 731 O O . ARG A 1 94 ? -4.770 21.799 -9.043 1.00 63.19 94 ARG A O 1
ATOM 738 N N . GLU A 1 95 ? -5.810 19.839 -8.718 1.00 70.00 95 GLU A N 1
ATOM 739 C CA . GLU A 1 95 ? -5.388 19.631 -7.340 1.00 70.00 95 GLU A CA 1
ATOM 740 C C . GLU A 1 95 ? -4.006 18.973 -7.307 1.00 70.00 95 GLU A C 1
ATOM 742 O O . GLU A 1 95 ? -3.729 18.048 -8.076 1.00 70.00 95 GLU A O 1
ATOM 747 N N . HIS A 1 96 ? -3.146 19.439 -6.398 1.00 79.38 96 HIS A N 1
ATOM 748 C CA . HIS A 1 96 ? -1.841 18.836 -6.133 1.00 79.38 96 HIS A CA 1
ATOM 749 C C . HIS A 1 96 ? -2.035 17.491 -5.429 1.00 79.38 96 HIS A C 1
ATOM 751 O O . HIS A 1 96 ? -2.061 17.416 -4.202 1.00 79.38 96 HIS A O 1
ATOM 757 N N . LEU A 1 97 ? -2.222 16.440 -6.220 1.00 85.62 97 LEU A N 1
ATOM 758 C CA . LEU A 1 97 ? -2.421 15.074 -5.757 1.00 85.62 97 LEU A CA 1
ATOM 759 C C . LEU A 1 97 ? -1.237 14.222 -6.177 1.00 85.62 97 LEU A C 1
ATOM 761 O O . LEU A 1 97 ? -0.860 14.215 -7.347 1.00 85.62 97 LEU A O 1
ATOM 765 N N . THR A 1 98 ? -0.727 13.424 -5.249 1.00 89.69 98 THR A N 1
ATOM 766 C CA . THR A 1 98 ? 0.203 12.351 -5.587 1.00 89.69 98 THR A CA 1
ATOM 767 C C . THR A 1 98 ? -0.518 11.028 -5.481 1.00 89.69 98 THR A C 1
ATOM 769 O O . THR A 1 98 ? -1.171 10.735 -4.480 1.00 89.69 98 THR A O 1
ATOM 772 N N . ARG A 1 99 ? -0.398 10.221 -6.531 1.00 90.81 99 ARG A N 1
ATOM 773 C CA . ARG A 1 99 ? -0.985 8.887 -6.597 1.00 90.81 99 ARG A CA 1
ATOM 774 C C . ARG A 1 99 ? 0.122 7.856 -6.526 1.00 90.81 99 ARG A C 1
ATOM 776 O O . ARG A 1 99 ? 1.138 8.002 -7.194 1.00 90.81 99 ARG A O 1
ATOM 783 N N . PHE A 1 100 ? -0.103 6.800 -5.768 1.00 91.19 100 PHE A N 1
ATOM 784 C CA . PHE A 1 100 ? 0.786 5.658 -5.669 1.00 91.19 100 PHE A CA 1
ATOM 785 C C . PHE A 1 100 ? 0.071 4.431 -6.201 1.00 91.19 100 PHE A C 1
ATOM 787 O O . PHE A 1 100 ? -1.065 4.169 -5.810 1.00 91.19 100 PHE A O 1
ATOM 794 N N . VAL A 1 101 ? 0.734 3.671 -7.069 1.00 90.12 101 VAL A N 1
ATOM 795 C CA . VAL A 1 101 ? 0.286 2.311 -7.376 1.00 90.12 101 VAL A CA 1
ATOM 796 C C . VAL A 1 101 ? 0.862 1.360 -6.332 1.00 90.12 101 VAL A C 1
ATOM 798 O O . VAL A 1 101 ? 2.033 1.458 -5.958 1.00 90.12 101 VAL A O 1
ATOM 801 N N . THR A 1 102 ? 0.019 0.463 -5.838 1.00 90.00 102 THR A N 1
ATOM 802 C CA . THR A 1 102 ? 0.347 -0.583 -4.868 1.00 90.00 102 THR A CA 1
ATOM 803 C C . THR A 1 102 ? -0.470 -1.843 -5.175 1.00 90.00 102 THR A C 1
ATOM 805 O O . THR A 1 102 ? -1.200 -1.890 -6.164 1.00 90.00 102 THR A O 1
ATOM 808 N N . SER A 1 103 ? -0.343 -2.883 -4.354 1.00 86.31 103 SER A N 1
ATOM 809 C CA . SER A 1 103 ? -1.104 -4.124 -4.50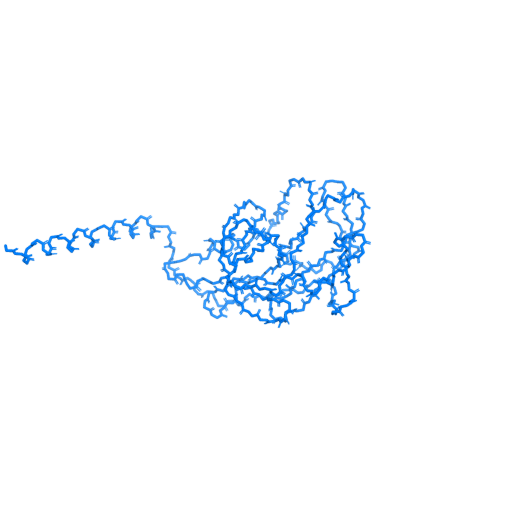4 1.00 86.31 103 SER A CA 1
ATOM 810 C C . SER A 1 103 ? -2.540 -3.993 -3.991 1.00 86.31 103 SER A C 1
ATOM 812 O O . SER A 1 103 ? -2.778 -3.444 -2.913 1.00 86.31 103 SER A O 1
ATOM 814 N N . ALA A 1 104 ? -3.484 -4.623 -4.696 1.00 88.38 104 ALA A N 1
ATOM 815 C CA . ALA A 1 104 ? -4.867 -4.810 -4.250 1.00 88.38 104 ALA A CA 1
ATOM 816 C C . ALA A 1 104 ? -4.989 -5.641 -2.958 1.00 88.38 104 ALA A C 1
ATOM 818 O O . ALA A 1 104 ? -6.054 -5.686 -2.351 1.00 88.38 104 ALA A O 1
ATOM 819 N N . ALA A 1 105 ? -3.909 -6.272 -2.483 1.00 89.31 105 ALA A N 1
ATOM 820 C CA . ALA A 1 105 ? -3.886 -6.901 -1.164 1.00 89.31 105 ALA A CA 1
ATOM 821 C C . ALA A 1 105 ? -4.211 -5.914 -0.034 1.00 89.31 105 ALA A C 1
ATOM 823 O O . ALA A 1 105 ? -4.894 -6.295 0.912 1.00 89.31 105 ALA A O 1
ATOM 824 N N . LEU A 1 106 ? -3.795 -4.648 -0.169 1.00 89.31 106 LEU A N 1
ATOM 825 C CA . LEU A 1 106 ? -4.169 -3.593 0.772 1.00 89.31 106 LEU A CA 1
ATOM 826 C C . LEU A 1 106 ? -5.693 -3.429 0.837 1.00 89.31 106 LEU A C 1
ATOM 828 O O . LEU A 1 106 ? -6.248 -3.346 1.926 1.00 89.31 106 LEU A O 1
ATOM 832 N N . VAL A 1 107 ? -6.358 -3.427 -0.323 1.00 91.00 107 VAL A N 1
ATOM 833 C CA . VAL A 1 107 ? -7.820 -3.304 -0.434 1.00 91.00 107 VAL A CA 1
ATOM 834 C C . VAL A 1 107 ? -8.514 -4.534 0.129 1.00 91.00 107 VAL A C 1
ATOM 836 O O . VAL A 1 107 ? -9.458 -4.391 0.890 1.00 91.00 107 VAL A O 1
ATOM 839 N N . ARG A 1 108 ? -8.009 -5.740 -0.160 1.00 89.81 108 ARG A N 1
ATOM 840 C CA . ARG A 1 108 ? -8.572 -6.976 0.404 1.00 89.81 108 ARG A CA 1
ATOM 841 C C . ARG A 1 108 ? -8.583 -6.944 1.929 1.00 89.81 108 ARG A C 1
ATOM 843 O O . ARG A 1 108 ? -9.625 -7.172 2.527 1.00 89.81 108 ARG A O 1
ATOM 850 N N . VAL A 1 109 ? -7.456 -6.592 2.555 1.00 90.50 109 VAL A N 1
ATOM 851 C CA . VAL A 1 109 ? -7.404 -6.485 4.021 1.00 90.50 109 VAL A CA 1
ATOM 852 C C . VAL A 1 109 ? -8.245 -5.311 4.520 1.00 90.50 109 VAL A C 1
ATOM 854 O O . VAL A 1 109 ? -8.869 -5.428 5.568 1.00 90.50 109 VAL A O 1
ATOM 857 N N . PHE A 1 110 ? -8.303 -4.199 3.782 1.00 92.06 110 PHE A N 1
ATOM 858 C CA . PHE A 1 110 ? -9.188 -3.082 4.112 1.00 92.06 110 PHE A CA 1
ATOM 859 C C . PHE A 1 110 ? -10.647 -3.544 4.182 1.00 92.06 110 PHE A C 1
ATOM 861 O O . PHE A 1 110 ? -11.261 -3.414 5.237 1.00 92.06 110 PHE A O 1
ATOM 868 N N . ASP A 1 111 ? -11.160 -4.153 3.112 1.00 89.94 111 ASP A N 1
ATOM 869 C CA . ASP A 1 111 ? -12.538 -4.639 2.998 1.00 89.94 111 ASP A CA 1
ATOM 870 C C . ASP A 1 111 ? -12.854 -5.728 4.029 1.00 89.94 111 ASP A C 1
ATOM 872 O O . ASP A 1 111 ? -13.891 -5.676 4.687 1.00 89.94 111 ASP A O 1
ATOM 876 N N . GLU A 1 112 ? -11.932 -6.672 4.248 1.00 88.56 112 GLU A N 1
ATOM 877 C CA . GLU A 1 112 ? -12.060 -7.717 5.273 1.00 88.56 112 GLU A CA 1
ATOM 878 C C . GLU A 1 112 ? -12.145 -7.162 6.702 1.00 88.56 112 GLU A C 1
ATOM 880 O O . GLU A 1 112 ? -12.699 -7.821 7.586 1.00 88.56 112 GLU A O 1
ATOM 885 N N . LYS A 1 113 ? -11.553 -5.989 6.954 1.00 89.25 113 LYS A N 1
ATOM 886 C CA . LYS A 1 113 ? -11.462 -5.373 8.286 1.00 89.25 113 LYS A CA 1
ATOM 887 C C . LYS A 1 113 ? -12.445 -4.226 8.492 1.00 89.25 113 LYS A C 1
ATOM 889 O O . LYS A 1 113 ? -12.486 -3.681 9.602 1.00 89.25 113 LYS A O 1
ATOM 894 N N . ARG A 1 114 ? -13.244 -3.869 7.478 1.00 87.88 114 ARG A N 1
ATOM 895 C CA . ARG A 1 114 ? -14.304 -2.866 7.638 1.00 87.88 114 ARG A CA 1
ATOM 896 C C . ARG A 1 114 ? -15.284 -3.318 8.707 1.00 87.88 114 ARG A C 1
ATOM 898 O O . ARG A 1 114 ? -15.636 -4.491 8.822 1.00 87.88 114 ARG A O 1
ATOM 905 N N . ASN A 1 115 ? -15.695 -2.355 9.508 1.00 85.44 115 ASN A N 1
ATOM 906 C CA . ASN A 1 115 ? -16.628 -2.532 10.601 1.00 85.44 115 ASN A CA 1
ATOM 907 C C . ASN A 1 115 ? -17.425 -1.236 10.767 1.00 85.44 115 ASN A C 1
ATOM 909 O O . ASN A 1 115 ? -17.098 -0.230 10.141 1.00 85.44 115 ASN A O 1
ATOM 913 N N . ARG A 1 116 ? -18.474 -1.271 11.586 1.00 77.12 116 ARG A N 1
ATOM 914 C CA . ARG A 1 116 ? -19.369 -0.116 11.785 1.00 77.12 116 ARG A CA 1
ATOM 915 C C . ARG A 1 116 ? -18.653 1.125 12.328 1.00 77.12 116 ARG A C 1
ATOM 917 O O . ARG A 1 116 ? -18.997 2.242 11.967 1.00 77.12 116 ARG A O 1
ATOM 924 N N . ASP A 1 117 ? -17.626 0.908 13.146 1.00 78.00 117 ASP A N 1
ATOM 925 C CA . ASP A 1 117 ? -16.801 1.949 13.756 1.00 78.00 117 ASP A CA 1
ATOM 926 C C . ASP A 1 117 ? -15.431 2.040 13.061 1.00 78.00 117 ASP A C 1
ATOM 928 O O . ASP A 1 117 ? -14.398 2.064 13.744 1.00 78.00 117 ASP A O 1
ATOM 932 N N . ASP A 1 118 ? -15.382 2.008 11.719 1.00 77.75 118 ASP A N 1
ATOM 933 C CA . ASP A 1 118 ? -14.117 1.875 10.992 1.00 77.75 118 ASP A CA 1
ATOM 934 C C . ASP A 1 118 ? -13.154 3.048 11.250 1.00 77.75 118 ASP A C 1
ATOM 936 O O . ASP A 1 118 ? -13.097 4.064 10.571 1.00 77.75 118 ASP A O 1
ATOM 940 N N . LYS A 1 119 ? -12.252 2.853 12.213 1.00 88.38 119 LYS A N 1
ATOM 941 C CA . LYS A 1 119 ? -11.060 3.690 12.412 1.00 88.38 119 LYS A CA 1
ATOM 942 C C . LYS A 1 119 ? -9.931 3.263 11.478 1.00 88.38 119 LYS A C 1
ATOM 944 O O . LYS A 1 119 ? -8.752 3.387 11.824 1.00 88.38 119 LYS A O 1
ATOM 949 N N . LEU A 1 120 ? -10.305 2.706 10.324 1.00 93.12 120 LEU A N 1
ATOM 950 C CA . LEU A 1 120 ? -9.368 2.230 9.330 1.00 93.12 120 LEU A CA 1
ATOM 951 C C . LEU A 1 120 ? -8.695 3.418 8.664 1.00 93.12 120 LEU A C 1
ATOM 953 O O . LEU A 1 120 ? -9.347 4.307 8.119 1.00 93.12 120 LEU A O 1
ATOM 957 N N . ARG A 1 121 ? -7.368 3.415 8.687 1.00 95.69 121 ARG A N 1
ATOM 958 C CA . ARG A 1 121 ? -6.557 4.470 8.090 1.00 95.69 121 ARG A CA 1
ATOM 959 C C . ARG A 1 121 ? -5.471 3.860 7.236 1.00 95.69 121 ARG A C 1
ATOM 961 O O . ARG A 1 121 ? -4.679 3.050 7.716 1.00 95.69 121 ARG A O 1
ATOM 968 N N . VAL A 1 122 ? -5.404 4.288 5.982 1.00 96.50 122 VAL A N 1
ATOM 969 C CA . VAL A 1 122 ? -4.243 4.021 5.137 1.00 96.50 122 VAL A CA 1
ATOM 970 C C . VAL A 1 122 ? -3.231 5.129 5.382 1.00 96.50 122 VAL A C 1
ATOM 972 O O . VAL A 1 122 ? -3.525 6.305 5.193 1.00 96.50 122 VAL A O 1
ATOM 975 N N . ALA A 1 123 ? -2.038 4.752 5.815 1.00 96.75 123 ALA A N 1
ATOM 976 C CA . ALA A 1 123 ? -0.917 5.655 5.993 1.00 96.75 123 ALA A CA 1
ATOM 977 C C . ALA A 1 123 ? 0.128 5.389 4.910 1.00 96.75 123 ALA A C 1
ATOM 979 O O . ALA A 1 123 ? 0.397 4.240 4.556 1.00 96.75 123 ALA A O 1
ATOM 980 N N . VAL A 1 124 ? 0.745 6.453 4.410 1.00 95.69 124 VAL A N 1
ATOM 981 C CA . VAL A 1 124 ? 1.842 6.414 3.445 1.00 95.69 124 VAL A CA 1
ATOM 982 C C . VAL A 1 124 ? 3.068 7.025 4.103 1.00 95.69 124 VAL A C 1
ATOM 984 O O . VAL A 1 124 ? 3.045 8.182 4.524 1.00 95.69 124 VAL A O 1
ATOM 987 N N . ARG A 1 125 ? 4.148 6.252 4.199 1.00 94.88 125 ARG A N 1
ATOM 988 C CA . ARG A 1 125 ? 5.460 6.735 4.623 1.00 94.88 125 ARG A CA 1
ATOM 989 C C . ARG A 1 125 ? 6.307 7.036 3.390 1.00 94.88 125 ARG A C 1
ATOM 991 O O . ARG A 1 125 ? 6.608 6.162 2.573 1.00 94.88 125 ARG A O 1
ATOM 998 N N . LEU A 1 126 ? 6.706 8.295 3.288 1.00 94.06 126 LEU A N 1
ATOM 999 C CA . LEU A 1 126 ? 7.518 8.832 2.206 1.00 94.06 126 LEU A CA 1
ATOM 1000 C C . LEU A 1 126 ? 9.009 8.514 2.403 1.00 94.06 126 LEU A C 1
ATOM 1002 O O . LEU A 1 126 ? 9.427 8.160 3.508 1.00 94.06 126 LEU A O 1
ATOM 1006 N N . PRO A 1 127 ? 9.844 8.681 1.359 1.00 91.62 127 PRO A N 1
ATOM 1007 C CA . PRO A 1 127 ? 11.289 8.455 1.423 1.00 91.62 127 PRO A CA 1
ATOM 1008 C C . PRO A 1 127 ? 12.014 9.199 2.546 1.00 91.62 127 PRO A C 1
ATOM 1010 O O . PRO A 1 127 ? 12.977 8.695 3.113 1.00 91.62 127 PRO A O 1
ATOM 1013 N N . ASN A 1 128 ? 11.537 10.396 2.885 1.00 91.31 128 ASN A N 1
ATOM 1014 C CA . ASN A 1 128 ? 12.068 11.223 3.968 1.00 91.31 128 ASN A CA 1
ATOM 1015 C C . ASN A 1 128 ? 11.501 10.854 5.353 1.00 91.31 128 ASN A C 1
ATOM 1017 O O . ASN A 1 128 ? 11.645 11.628 6.297 1.00 91.31 128 ASN A O 1
ATOM 1021 N N . ASN A 1 129 ? 10.836 9.701 5.474 1.00 93.56 129 ASN A N 1
ATOM 1022 C CA . ASN A 1 129 ? 10.164 9.196 6.672 1.00 93.56 129 ASN A CA 1
ATOM 1023 C C . ASN A 1 129 ? 8.965 10.011 7.170 1.00 93.56 129 ASN A C 1
ATOM 1025 O O . ASN A 1 129 ? 8.398 9.671 8.211 1.00 93.56 129 ASN A O 1
ATOM 1029 N N . ARG A 1 130 ? 8.516 11.039 6.441 1.00 94.12 130 ARG A N 1
ATOM 1030 C CA . ARG A 1 130 ? 7.240 11.686 6.759 1.00 94.12 130 ARG A CA 1
ATOM 1031 C C . ARG A 1 130 ? 6.101 10.706 6.504 1.00 94.12 130 ARG A C 1
ATOM 1033 O O . ARG A 1 130 ? 6.067 10.039 5.471 1.00 94.12 130 ARG A O 1
ATOM 1040 N N . ILE A 1 131 ? 5.169 10.644 7.448 1.00 94.88 131 ILE A N 1
ATOM 1041 C CA . ILE A 1 131 ? 3.950 9.849 7.331 1.00 94.88 131 ILE A CA 1
ATOM 1042 C C . ILE A 1 131 ? 2.799 10.796 7.007 1.00 94.88 131 ILE A C 1
ATOM 1044 O O . ILE A 1 131 ? 2.660 11.854 7.623 1.00 94.88 131 ILE A O 1
ATOM 1048 N N . THR A 1 132 ? 1.990 10.418 6.030 1.00 94.50 132 THR A N 1
ATOM 1049 C CA . THR A 1 132 ? 0.802 11.149 5.595 1.00 94.50 132 THR A CA 1
ATOM 1050 C C . THR A 1 132 ? -0.350 10.179 5.377 1.00 94.50 132 THR A C 1
ATOM 1052 O O . THR A 1 132 ? -0.130 8.978 5.212 1.00 94.50 132 THR A O 1
ATOM 1055 N N . ASP A 1 133 ? -1.573 10.688 5.389 1.00 94.81 133 ASP A N 1
ATOM 1056 C CA . ASP A 1 133 ? -2.749 9.865 5.152 1.00 94.81 133 ASP A CA 1
ATOM 1057 C C . ASP A 1 133 ? -2.938 9.630 3.650 1.00 94.81 133 ASP A C 1
ATOM 1059 O O . ASP A 1 133 ? -2.754 10.519 2.810 1.00 94.81 133 ASP A O 1
ATOM 1063 N N . GLY A 1 134 ? -3.279 8.392 3.316 1.00 95.38 134 GLY A N 1
ATOM 1064 C CA . GLY A 1 134 ? -3.627 7.956 1.977 1.00 95.38 134 GLY A CA 1
ATOM 1065 C C . GLY A 1 134 ? -5.110 7.633 1.887 1.00 95.38 134 GLY A C 1
ATOM 1066 O O . GLY A 1 134 ? -5.704 7.080 2.809 1.00 95.38 134 GLY A O 1
ATOM 1067 N N . PHE A 1 135 ? -5.697 7.932 0.739 1.00 94.31 135 PHE A N 1
ATOM 1068 C CA . PHE A 1 135 ? -7.068 7.570 0.410 1.00 94.31 135 PHE A CA 1
ATOM 1069 C C . PHE A 1 135 ? -7.046 6.478 -0.651 1.00 94.31 135 PHE A C 1
ATOM 1071 O O . PHE A 1 135 ? -6.437 6.652 -1.712 1.00 94.31 135 PHE A O 1
ATOM 1078 N N . LEU A 1 136 ? -7.696 5.350 -0.363 1.00 92.94 136 LEU A N 1
ATOM 1079 C CA . LEU A 1 136 ? -7.920 4.309 -1.361 1.00 92.94 136 LEU A CA 1
ATOM 1080 C C . LEU A 1 136 ? -8.804 4.869 -2.477 1.00 92.94 136 LEU A C 1
ATOM 1082 O O . LEU A 1 136 ? -9.888 5.390 -2.226 1.00 92.94 136 LEU A O 1
ATOM 1086 N N . GLY A 1 137 ? -8.298 4.797 -3.702 1.00 87.75 137 GLY A N 1
ATOM 1087 C CA . GLY A 1 137 ? -8.989 5.205 -4.916 1.00 87.75 137 GLY A CA 1
ATOM 1088 C C . GLY A 1 137 ? -9.394 3.993 -5.746 1.00 87.75 137 GLY A C 1
ATOM 1089 O O . GLY A 1 137 ? -10.036 3.068 -5.258 1.00 87.75 137 GLY A O 1
ATOM 1090 N N . LEU A 1 138 ? -9.015 4.008 -7.025 1.00 89.69 138 LEU A N 1
ATOM 1091 C CA . LEU A 1 138 ? -9.296 2.917 -7.957 1.00 89.69 138 LEU A CA 1
ATOM 1092 C C . LEU A 1 138 ? -8.481 1.668 -7.614 1.00 89.69 138 LEU A C 1
ATOM 1094 O O . LEU A 1 138 ? -7.311 1.768 -7.252 1.00 89.69 138 LEU A O 1
ATOM 1098 N N . TYR A 1 139 ? -9.076 0.499 -7.800 1.00 90.56 139 TYR A N 1
ATOM 1099 C CA . TYR A 1 139 ? -8.399 -0.784 -7.676 1.00 90.56 139 TYR A CA 1
ATOM 1100 C C . TYR A 1 139 ? -9.016 -1.811 -8.626 1.00 90.56 139 TYR A C 1
ATOM 1102 O O . TYR A 1 139 ? -10.145 -1.644 -9.094 1.00 90.56 139 TYR A O 1
ATOM 1110 N N . ASP A 1 140 ? -8.262 -2.866 -8.911 1.00 85.50 140 ASP A N 1
ATOM 1111 C CA . ASP A 1 140 ? -8.736 -4.074 -9.578 1.00 85.50 140 ASP A CA 1
ATOM 1112 C C . ASP A 1 140 ? -8.341 -5.320 -8.758 1.00 85.50 140 ASP A C 1
ATOM 1114 O O . ASP A 1 140 ? -8.207 -5.256 -7.535 1.00 85.50 140 ASP A O 1
ATOM 1118 N N . HIS A 1 141 ? -8.200 -6.477 -9.406 1.00 79.62 141 HIS A N 1
ATOM 1119 C CA . HIS A 1 141 ? -7.840 -7.723 -8.725 1.00 79.62 141 HIS A CA 1
ATOM 1120 C C . HIS A 1 141 ? -6.382 -7.747 -8.225 1.00 79.62 141 HIS A C 1
ATOM 1122 O O . HIS A 1 141 ? -6.065 -8.472 -7.271 1.00 79.62 141 HIS A O 1
ATOM 1128 N N . ASP A 1 142 ? -5.509 -6.938 -8.826 1.00 78.81 142 ASP A N 1
ATOM 1129 C CA . ASP A 1 142 ? -4.059 -7.009 -8.671 1.00 78.81 142 ASP A CA 1
ATOM 1130 C C . ASP A 1 142 ? -3.472 -5.721 -8.089 1.00 78.81 142 ASP A C 1
ATOM 1132 O O . ASP A 1 142 ? -2.615 -5.781 -7.198 1.00 78.81 142 ASP A O 1
ATOM 1136 N N . ILE A 1 143 ? -3.961 -4.561 -8.535 1.00 85.00 143 ILE A N 1
ATOM 1137 C CA . ILE A 1 143 ? -3.438 -3.245 -8.171 1.00 85.00 143 ILE A CA 1
ATOM 1138 C C . ILE A 1 143 ? -4.473 -2.374 -7.463 1.00 85.00 143 ILE A C 1
ATOM 1140 O O . ILE A 1 143 ? -5.678 -2.482 -7.672 1.00 85.00 143 ILE A O 1
ATOM 1144 N N . ALA A 1 144 ? -3.974 -1.459 -6.642 1.00 89.12 144 ALA A N 1
ATOM 1145 C CA . ALA A 1 144 ? -4.744 -0.393 -6.025 1.00 89.12 144 ALA A CA 1
ATOM 1146 C C . ALA A 1 144 ? -4.002 0.936 -6.153 1.00 89.12 144 ALA A C 1
ATOM 1148 O O . ALA A 1 144 ? -2.769 0.985 -6.163 1.00 89.12 144 ALA A O 1
ATOM 1149 N N . ILE A 1 145 ? -4.766 2.019 -6.237 1.00 92.25 145 ILE A N 1
ATOM 1150 C CA . ILE A 1 145 ? -4.267 3.385 -6.258 1.00 92.25 145 ILE A CA 1
ATOM 1151 C C . ILE A 1 145 ? -4.542 4.020 -4.903 1.00 92.25 145 ILE A C 1
ATOM 1153 O O . ILE A 1 145 ? -5.692 4.117 -4.481 1.00 92.25 145 ILE A O 1
ATOM 1157 N N . VAL A 1 146 ? -3.491 4.497 -4.246 1.00 94.12 146 VAL A N 1
ATOM 1158 C CA . VAL A 1 146 ? -3.598 5.313 -3.033 1.00 94.12 146 VAL A CA 1
ATOM 1159 C C . VAL A 1 146 ? -3.255 6.750 -3.385 1.00 94.12 146 VAL A C 1
ATOM 1161 O O . VAL A 1 146 ? -2.224 7.012 -4.000 1.00 94.12 146 VAL A O 1
ATOM 1164 N N . THR A 1 147 ? -4.123 7.684 -3.015 1.00 93.19 147 THR A N 1
ATOM 1165 C CA . THR A 1 147 ? -3.954 9.111 -3.304 1.00 93.19 147 THR A CA 1
ATOM 1166 C C . THR A 1 147 ? -3.658 9.876 -2.024 1.00 93.19 147 THR A C 1
ATOM 1168 O O . THR A 1 147 ? -4.331 9.677 -1.017 1.00 93.19 147 THR A O 1
ATOM 1171 N N . CYS A 1 148 ? -2.686 10.779 -2.077 1.00 92.06 148 CYS A N 1
ATOM 1172 C CA . CYS A 1 148 ? -2.359 11.712 -1.004 1.00 92.06 148 CYS A CA 1
ATOM 1173 C C . CYS A 1 148 ? -2.492 13.153 -1.506 1.00 92.06 148 CYS A C 1
ATOM 1175 O O . CYS A 1 148 ? -2.184 13.453 -2.664 1.00 92.06 148 CYS A O 1
ATOM 1177 N N . PHE A 1 149 ? -2.911 14.055 -0.620 1.00 86.31 149 PHE A N 1
ATOM 1178 C CA . PHE A 1 149 ? -3.039 15.480 -0.922 1.00 86.31 149 PHE A CA 1
ATOM 1179 C C . PHE A 1 149 ? -1.737 16.234 -0.631 1.00 86.31 149 PHE A C 1
ATOM 1181 O O . PHE A 1 149 ? -1.138 16.075 0.430 1.00 86.31 149 PHE A O 1
ATOM 1188 N N . GLY A 1 150 ? -1.333 17.110 -1.552 1.00 73.25 150 GLY A N 1
ATOM 1189 C CA . GLY A 1 150 ? -0.313 18.136 -1.327 1.00 73.25 150 GLY A CA 1
ATOM 1190 C C . GLY A 1 150 ? 1.128 17.634 -1.234 1.00 73.25 150 GLY A C 1
ATOM 1191 O O . GLY A 1 150 ? 1.957 18.307 -0.622 1.00 73.25 150 GLY A O 1
ATOM 1192 N N . LEU A 1 151 ? 1.453 16.474 -1.809 1.00 72.44 151 LEU A N 1
ATOM 1193 C CA . LEU A 1 151 ? 2.819 15.953 -1.786 1.00 72.44 151 LEU A CA 1
ATOM 1194 C C . LEU A 1 151 ? 3.620 16.420 -3.010 1.00 72.44 151 LEU A C 1
ATOM 1196 O O . LEU A 1 151 ? 3.204 16.249 -4.148 1.00 72.44 151 LEU A O 1
ATOM 1200 N N . ILE A 1 152 ? 4.797 16.998 -2.759 1.00 65.50 152 ILE A N 1
ATOM 1201 C CA . ILE A 1 152 ? 5.761 17.435 -3.794 1.00 65.50 152 ILE A CA 1
ATOM 1202 C C . ILE A 1 152 ? 7.067 16.612 -3.696 1.00 65.50 152 ILE A C 1
ATOM 1204 O O . ILE A 1 152 ? 7.977 16.734 -4.507 1.00 65.50 152 ILE A O 1
ATOM 1208 N N . GLU A 1 153 ? 7.177 15.743 -2.689 1.00 68.38 153 GLU A N 1
ATOM 1209 C CA . GLU A 1 153 ? 8.452 15.168 -2.232 1.00 68.38 153 GLU A CA 1
ATOM 1210 C C . GLU A 1 153 ? 8.835 13.838 -2.898 1.00 68.38 153 GLU A C 1
ATOM 1212 O O . GLU A 1 153 ? 9.880 13.272 -2.588 1.00 68.38 153 GLU A O 1
ATOM 1217 N N . VAL A 1 154 ? 8.007 13.323 -3.805 1.00 70.44 154 VAL A N 1
ATOM 1218 C CA . VAL A 1 154 ? 8.232 12.047 -4.496 1.00 70.44 154 VAL A CA 1
ATOM 1219 C C . VAL A 1 154 ? 8.213 12.262 -5.995 1.00 70.44 154 VAL A C 1
ATOM 1221 O O . VAL A 1 154 ? 7.329 12.926 -6.532 1.00 70.44 154 VAL A O 1
ATOM 1224 N N . ARG A 1 155 ? 9.210 11.696 -6.676 1.00 72.25 155 ARG A N 1
ATOM 1225 C CA . ARG A 1 155 ? 9.397 11.889 -8.111 1.00 72.25 155 ARG A CA 1
ATOM 1226 C C . ARG A 1 155 ? 8.683 10.778 -8.879 1.00 72.25 155 ARG A C 1
ATOM 1228 O O . ARG A 1 155 ? 9.062 9.617 -8.711 1.00 72.25 155 ARG A O 1
ATOM 1235 N N . PRO A 1 156 ? 7.687 11.096 -9.721 1.00 73.06 156 PRO A N 1
ATOM 1236 C CA . PRO A 1 156 ? 6.987 10.079 -10.486 1.00 73.06 156 PRO A CA 1
ATOM 1237 C C . PRO A 1 156 ? 7.905 9.321 -11.437 1.00 73.06 156 PRO A C 1
ATOM 1239 O O . PRO A 1 156 ? 8.849 9.890 -11.994 1.00 73.06 156 PRO A O 1
ATOM 1242 N N . ILE A 1 157 ? 7.580 8.053 -11.680 1.00 68.81 157 ILE A N 1
ATOM 1243 C CA . ILE A 1 157 ? 8.276 7.236 -12.675 1.00 68.81 157 ILE A CA 1
ATOM 1244 C C . ILE A 1 157 ? 7.393 7.063 -13.910 1.00 68.81 157 ILE A C 1
ATOM 1246 O O . ILE A 1 157 ? 6.190 6.832 -13.808 1.00 68.81 157 ILE A O 1
ATOM 1250 N N . SER A 1 158 ? 8.003 7.138 -15.091 1.00 64.88 158 SER A N 1
ATOM 1251 C CA . SER A 1 158 ? 7.367 6.718 -16.340 1.00 64.88 158 SER A CA 1
ATOM 1252 C C . SER A 1 158 ? 7.571 5.219 -16.539 1.00 64.88 158 SER A C 1
ATOM 1254 O O . SER A 1 158 ? 8.694 4.722 -16.446 1.00 64.88 158 SER A O 1
ATOM 1256 N N . PHE A 1 159 ? 6.489 4.505 -16.832 1.00 64.06 159 PHE A N 1
ATOM 1257 C CA . PHE A 1 159 ? 6.539 3.072 -17.085 1.00 64.06 159 PHE A CA 1
ATOM 1258 C C . PHE A 1 159 ? 7.039 2.777 -18.494 1.00 64.06 159 PHE A C 1
ATOM 1260 O O . PHE A 1 159 ? 6.562 3.355 -19.471 1.00 64.06 159 PHE A O 1
ATOM 1267 N N . LYS A 1 160 ? 7.984 1.842 -18.599 1.00 58.59 160 LYS A N 1
ATOM 1268 C CA . LYS A 1 160 ? 8.462 1.299 -19.873 1.00 58.59 160 LYS A CA 1
ATOM 1269 C C . LYS A 1 160 ? 8.328 -0.216 -19.852 1.00 58.59 160 LYS A C 1
ATOM 1271 O O . LYS A 1 160 ? 8.565 -0.841 -18.821 1.00 58.59 160 LYS A O 1
ATOM 1276 N N . ALA A 1 161 ? 7.950 -0.789 -20.992 1.00 53.44 161 ALA A N 1
ATOM 1277 C CA . ALA A 1 161 ? 7.967 -2.233 -21.176 1.00 53.44 161 ALA A CA 1
ATOM 1278 C C . ALA A 1 161 ? 9.404 -2.754 -21.012 1.00 53.44 161 ALA A C 1
ATOM 1280 O O . ALA A 1 161 ? 10.343 -2.153 -21.541 1.00 53.44 161 ALA A O 1
ATOM 1281 N N . CYS A 1 162 ? 9.566 -3.847 -20.266 1.00 53.50 162 CYS A N 1
ATOM 1282 C CA . CYS A 1 162 ? 10.852 -4.509 -20.082 1.00 53.50 162 CYS A CA 1
ATOM 1283 C C . CYS A 1 162 ? 10.938 -5.701 -21.050 1.00 53.50 162 CYS A C 1
ATOM 1285 O O . CYS A 1 162 ? 9.990 -6.484 -21.092 1.00 53.50 162 CYS A O 1
ATOM 1287 N N . PRO A 1 163 ? 12.019 -5.848 -21.834 1.00 52.78 163 PRO A N 1
ATOM 1288 C CA . PRO A 1 163 ? 12.261 -7.068 -22.600 1.00 52.78 163 PRO A CA 1
ATOM 1289 C C . PRO A 1 163 ? 12.373 -8.308 -21.696 1.00 52.78 163 PRO A C 1
ATOM 1291 O O . PRO A 1 163 ? 12.902 -8.228 -20.586 1.00 52.78 163 PRO A O 1
ATOM 1294 N N . ASP A 1 164 ? 11.913 -9.457 -22.192 1.00 54.84 164 ASP A N 1
ATOM 1295 C CA . ASP A 1 164 ? 11.986 -10.740 -21.484 1.00 54.84 164 ASP A CA 1
ATOM 1296 C C . ASP A 1 164 ? 13.430 -11.150 -21.147 1.00 54.84 164 ASP A C 1
ATOM 1298 O O . ASP A 1 164 ? 14.369 -10.876 -21.898 1.00 54.84 164 ASP A O 1
ATOM 1302 N N . GLY A 1 165 ? 13.602 -11.872 -20.033 1.00 55.00 165 GLY A N 1
ATOM 1303 C CA . GLY A 1 165 ? 14.883 -12.481 -19.654 1.00 55.00 165 GLY A CA 1
ATOM 1304 C C . GLY A 1 165 ? 15.903 -11.514 -19.049 1.00 55.00 165 GLY A C 1
ATOM 1305 O O . GLY A 1 165 ? 17.067 -11.878 -18.885 1.00 55.00 165 GLY A O 1
ATOM 1306 N N . ILE A 1 166 ? 15.487 -10.294 -18.710 1.00 63.75 166 ILE A N 1
ATOM 1307 C CA . ILE A 1 166 ? 16.346 -9.305 -18.060 1.00 63.75 166 ILE A CA 1
ATOM 1308 C C . ILE A 1 166 ? 16.393 -9.550 -16.546 1.00 63.75 166 ILE A C 1
ATOM 1310 O O . ILE A 1 166 ? 15.381 -9.858 -15.906 1.00 63.75 166 ILE A O 1
ATOM 1314 N N . GLN A 1 167 ? 17.593 -9.404 -15.981 1.00 67.62 167 GLN A N 1
ATOM 1315 C CA . GLN A 1 167 ? 17.806 -9.358 -14.539 1.00 67.62 167 GLN A CA 1
ATOM 1316 C C . GLN A 1 167 ? 17.021 -8.180 -13.952 1.00 67.62 167 GLN A C 1
ATOM 1318 O O . GLN A 1 167 ? 17.170 -7.038 -14.387 1.00 67.62 167 GLN A O 1
ATOM 1323 N N . ALA A 1 168 ? 16.163 -8.464 -12.983 1.00 72.00 168 ALA A N 1
ATOM 1324 C CA . ALA A 1 168 ? 15.282 -7.487 -12.375 1.00 72.00 168 ALA A CA 1
ATOM 1325 C C . ALA A 1 168 ? 15.554 -7.384 -10.880 1.00 72.00 168 ALA A C 1
ATOM 1327 O O . ALA A 1 168 ? 15.560 -8.380 -10.156 1.00 72.00 168 ALA A O 1
ATOM 1328 N N . LEU A 1 169 ? 15.705 -6.145 -10.428 1.00 76.31 169 LEU A N 1
ATOM 1329 C CA . LEU A 1 169 ? 15.758 -5.809 -9.019 1.00 76.31 169 LEU A CA 1
ATOM 1330 C C . LEU A 1 169 ? 14.336 -5.557 -8.520 1.00 76.31 169 LEU A C 1
ATOM 1332 O O . LEU A 1 169 ? 13.631 -4.681 -9.029 1.00 76.31 169 LEU A O 1
ATOM 1336 N N . VAL A 1 170 ? 13.920 -6.303 -7.504 1.00 78.94 170 VAL A N 1
ATOM 1337 C CA . VAL A 1 170 ? 12.700 -6.002 -6.754 1.00 78.94 170 VAL A CA 1
ATOM 1338 C C . VAL A 1 170 ? 13.086 -5.098 -5.605 1.00 78.94 170 VAL A C 1
ATOM 1340 O O . VAL A 1 170 ? 13.997 -5.430 -4.854 1.00 78.94 170 VAL A O 1
ATOM 1343 N N . ALA A 1 171 ? 12.382 -3.983 -5.450 1.00 83.81 171 ALA A N 1
ATOM 1344 C CA . ALA A 1 171 ? 12.581 -3.064 -4.343 1.00 83.81 171 ALA A CA 1
ATOM 1345 C C . ALA A 1 171 ? 11.258 -2.797 -3.624 1.00 83.81 171 ALA A C 1
ATOM 1347 O O . ALA A 1 171 ? 10.196 -2.715 -4.239 1.00 83.81 171 ALA A O 1
ATOM 1348 N N . GLY A 1 172 ? 11.339 -2.638 -2.313 1.00 87.31 172 GLY A N 1
ATOM 1349 C CA . GLY A 1 172 ? 10.210 -2.361 -1.436 1.00 87.31 172 GLY A CA 1
ATOM 1350 C C . GLY A 1 172 ? 10.704 -1.654 -0.189 1.00 87.31 172 GLY A C 1
ATOM 1351 O O . GLY A 1 172 ? 11.887 -1.688 0.134 1.00 87.31 172 GLY A O 1
ATOM 1352 N N . ARG A 1 173 ? 9.809 -0.969 0.505 1.00 90.25 173 ARG A N 1
ATOM 1353 C CA . ARG A 1 173 ? 10.129 -0.236 1.723 1.00 90.25 173 ARG A CA 1
ATOM 1354 C C . ARG A 1 173 ? 9.325 -0.802 2.882 1.00 90.25 173 ARG A C 1
ATOM 1356 O O . ARG A 1 173 ? 8.129 -1.043 2.737 1.00 90.25 173 ARG A O 1
ATOM 1363 N N . ALA A 1 174 ? 9.986 -0.977 4.020 1.00 92.62 174 ALA A N 1
ATOM 1364 C CA . ALA A 1 174 ? 9.332 -1.279 5.286 1.00 92.62 174 ALA A CA 1
ATOM 1365 C C . ALA A 1 174 ? 8.621 -0.027 5.826 1.00 92.62 174 ALA A C 1
ATOM 1367 O O . ALA A 1 174 ? 9.147 1.089 5.755 1.00 92.62 174 ALA A O 1
ATOM 1368 N N . PHE A 1 175 ? 7.419 -0.180 6.362 1.00 92.44 175 PHE A N 1
ATOM 1369 C CA . PHE A 1 175 ? 6.665 0.902 6.974 1.00 92.44 175 PHE A CA 1
ATOM 1370 C C . PHE A 1 175 ? 7.218 1.292 8.341 1.00 92.44 175 PHE A C 1
ATOM 1372 O O . PHE A 1 175 ? 7.330 2.483 8.627 1.00 92.44 175 PHE A O 1
ATOM 1379 N N . GLU A 1 176 ? 7.582 0.329 9.186 1.00 91.88 176 GLU A N 1
ATOM 1380 C CA . GLU A 1 176 ? 7.985 0.617 10.565 1.00 91.88 176 GLU A CA 1
ATOM 1381 C C . GLU A 1 176 ? 9.349 1.318 10.608 1.00 91.88 176 GLU A C 1
ATOM 1383 O O . GLU A 1 176 ? 9.486 2.421 11.151 1.00 91.88 176 GLU A O 1
ATOM 1388 N N . SER A 1 177 ? 10.340 0.729 9.937 1.00 91.88 177 SER A N 1
ATOM 1389 C CA . SER A 1 177 ? 11.701 1.275 9.877 1.00 91.88 177 SER A CA 1
ATOM 1390 C C . SER A 1 177 ? 11.888 2.353 8.807 1.00 91.88 177 SER A C 1
ATOM 1392 O O . SER A 1 177 ? 12.776 3.192 8.936 1.00 91.88 177 SER A O 1
ATOM 1394 N N . GLY A 1 178 ? 11.080 2.349 7.740 1.00 92.06 178 GLY A N 1
ATOM 1395 C CA . GLY A 1 178 ? 11.328 3.175 6.554 1.00 92.06 178 GLY A CA 1
ATOM 1396 C C . GLY A 1 178 ? 12.473 2.669 5.670 1.00 92.06 178 GLY A C 1
ATOM 1397 O O . GLY A 1 178 ? 12.789 3.313 4.667 1.00 92.06 178 GLY A O 1
ATOM 1398 N N . ASN A 1 179 ? 13.090 1.531 6.001 1.00 92.06 179 ASN A N 1
ATOM 1399 C CA . ASN A 1 179 ? 14.226 0.995 5.258 1.00 92.06 179 ASN A CA 1
ATOM 1400 C C . ASN A 1 179 ? 13.809 0.528 3.864 1.00 92.06 179 ASN A C 1
ATOM 1402 O O . ASN A 1 179 ? 12.810 -0.178 3.708 1.00 92.06 179 ASN A O 1
ATOM 1406 N N . LEU A 1 180 ? 14.605 0.903 2.860 1.00 90.56 180 LEU A N 1
ATOM 1407 C CA . LEU A 1 180 ? 14.517 0.315 1.531 1.00 90.56 180 LEU A CA 1
ATOM 1408 C C . LEU A 1 180 ? 15.157 -1.074 1.577 1.00 90.56 180 LEU A C 1
ATOM 1410 O O . LEU A 1 180 ? 16.237 -1.254 2.134 1.00 90.56 180 LEU A O 1
ATOM 1414 N N . MET A 1 181 ? 14.483 -2.043 0.986 1.00 88.94 181 MET A N 1
ATOM 1415 C CA . MET A 1 181 ? 14.917 -3.421 0.859 1.00 88.94 181 MET A CA 1
ATOM 1416 C C . MET A 1 181 ? 14.870 -3.813 -0.608 1.00 88.94 181 MET A C 1
ATOM 1418 O O . MET A 1 181 ? 13.971 -3.381 -1.336 1.00 88.94 181 MET A O 1
ATOM 1422 N N . ALA A 1 182 ? 15.828 -4.623 -1.043 1.00 85.00 182 ALA A N 1
ATOM 1423 C CA . ALA A 1 182 ? 15.845 -5.117 -2.403 1.00 85.00 182 ALA A CA 1
ATOM 1424 C C . ALA A 1 182 ? 16.341 -6.554 -2.514 1.00 85.00 182 ALA A C 1
ATOM 1426 O O . ALA A 1 182 ? 17.023 -7.085 -1.636 1.00 85.00 182 ALA A O 1
ATOM 1427 N N . MET A 1 183 ? 15.960 -7.186 -3.616 1.00 83.56 183 MET A N 1
ATOM 1428 C CA . MET A 1 183 ? 16.331 -8.551 -3.938 1.00 83.56 183 MET A CA 1
ATOM 1429 C C . MET A 1 183 ? 16.480 -8.707 -5.446 1.00 83.56 183 MET A C 1
ATOM 1431 O O . MET A 1 183 ? 15.591 -8.320 -6.209 1.00 83.56 183 MET A O 1
ATOM 1435 N N . ASP A 1 184 ? 17.602 -9.284 -5.856 1.00 79.50 184 ASP A N 1
ATOM 1436 C CA . ASP A 1 184 ? 17.871 -9.613 -7.247 1.00 79.50 184 ASP A CA 1
ATOM 1437 C C . ASP A 1 184 ? 17.107 -10.872 -7.672 1.00 79.50 184 ASP A C 1
ATOM 1439 O O . ASP A 1 184 ? 16.866 -11.799 -6.886 1.00 79.50 184 ASP A O 1
ATOM 1443 N N . GLY A 1 185 ? 16.705 -10.888 -8.936 1.00 72.56 185 GLY A N 1
ATOM 1444 C CA . GLY A 1 185 ? 16.105 -12.046 -9.570 1.00 72.56 185 GLY A CA 1
ATOM 1445 C C . GLY A 1 185 ? 15.978 -11.873 -11.075 1.00 72.56 185 GLY A C 1
ATOM 1446 O O . GLY A 1 185 ? 16.479 -10.916 -11.670 1.00 72.56 185 GLY A O 1
ATOM 1447 N N . PHE A 1 186 ? 15.239 -12.781 -11.701 1.00 66.31 186 PHE A N 1
ATOM 1448 C CA . PHE A 1 186 ? 15.008 -12.778 -13.144 1.00 66.31 186 PHE A CA 1
ATOM 1449 C C . PHE A 1 186 ? 13.520 -12.768 -13.469 1.00 66.31 186 PHE A C 1
ATOM 1451 O O . PHE A 1 186 ? 12.728 -13.475 -12.839 1.00 66.31 186 PHE A O 1
ATOM 1458 N N . VAL A 1 187 ? 13.144 -12.017 -14.506 1.00 62.94 187 VAL A N 1
ATOM 1459 C CA . VAL A 1 187 ? 11.803 -12.100 -15.098 1.00 62.94 187 VAL A CA 1
ATOM 1460 C C . VAL A 1 187 ? 11.817 -13.185 -16.171 1.00 62.94 187 VAL A C 1
ATOM 1462 O O . VAL A 1 187 ? 12.503 -13.062 -17.187 1.00 62.94 187 VAL A O 1
ATOM 1465 N N . ARG A 1 188 ? 11.068 -14.270 -15.948 1.00 56.56 188 ARG A N 1
ATOM 1466 C CA . ARG A 1 188 ? 10.868 -15.317 -16.960 1.00 56.56 188 ARG A CA 1
ATOM 1467 C C . ARG A 1 188 ? 9.752 -14.938 -17.928 1.00 56.56 188 ARG A C 1
ATOM 1469 O O . ARG A 1 188 ? 8.819 -14.236 -17.546 1.00 56.56 188 ARG A O 1
ATOM 1476 N N . CYS A 1 189 ? 9.801 -15.503 -19.138 1.00 46.12 189 CYS A N 1
ATOM 1477 C CA . CYS A 1 189 ? 8.656 -15.540 -20.048 1.00 46.12 189 CYS A CA 1
ATOM 1478 C C . CYS A 1 189 ? 7.439 -16.079 -19.274 1.00 46.12 189 CYS A C 1
ATOM 1480 O O . CYS A 1 189 ? 7.527 -17.160 -18.689 1.00 46.12 189 CYS A O 1
ATOM 1482 N N . ASN A 1 190 ? 6.353 -15.300 -19.236 1.00 51.12 190 ASN A N 1
ATOM 1483 C CA . ASN A 1 190 ? 5.173 -15.384 -18.346 1.00 51.12 190 ASN A CA 1
ATOM 1484 C C . ASN A 1 190 ? 5.206 -14.471 -17.106 1.00 51.12 190 ASN A C 1
ATOM 1486 O O . ASN A 1 190 ? 4.442 -14.699 -16.168 1.00 51.12 190 ASN A O 1
ATOM 1490 N N . ASN A 1 191 ? 6.075 -13.457 -17.073 1.00 54.09 191 ASN A N 1
ATOM 1491 C CA . ASN A 1 191 ? 6.146 -12.430 -16.018 1.00 54.09 191 ASN A CA 1
ATOM 1492 C C . ASN A 1 191 ? 6.317 -12.985 -14.604 1.00 54.09 191 ASN A C 1
ATOM 1494 O O . ASN A 1 191 ? 6.002 -12.335 -13.608 1.00 54.09 191 ASN A O 1
ATOM 1498 N N . THR A 1 192 ? 6.798 -14.218 -14.506 1.00 57.50 192 THR A N 1
ATOM 1499 C CA . THR A 1 192 ? 7.048 -14.843 -13.220 1.00 57.50 192 THR A CA 1
ATOM 1500 C C . THR A 1 192 ? 8.443 -14.441 -12.798 1.00 57.50 192 THR A C 1
ATOM 1502 O O . THR A 1 192 ? 9.418 -14.736 -13.495 1.00 57.50 192 THR A O 1
ATOM 1505 N N . TRP A 1 193 ? 8.532 -13.754 -11.667 1.00 61.97 193 TRP A N 1
ATOM 1506 C CA . TRP A 1 193 ? 9.816 -13.446 -11.069 1.00 61.97 193 TRP A CA 1
ATOM 1507 C C . TRP A 1 193 ? 10.349 -14.646 -10.297 1.00 61.97 193 TRP A C 1
ATOM 1509 O O . TRP A 1 193 ? 9.609 -15.314 -9.569 1.00 61.97 193 TRP A O 1
ATOM 1519 N N . VAL A 1 194 ? 11.640 -14.908 -10.469 1.00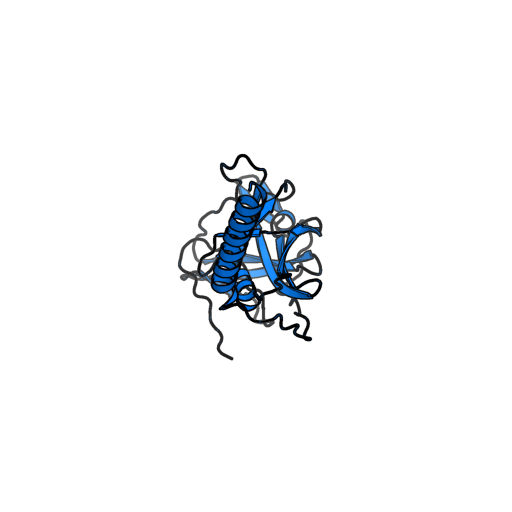 64.12 194 VAL A N 1
ATOM 1520 C CA . VAL A 1 194 ? 12.361 -15.955 -9.751 1.00 64.12 194 VAL A CA 1
ATOM 1521 C C . VAL A 1 194 ? 13.5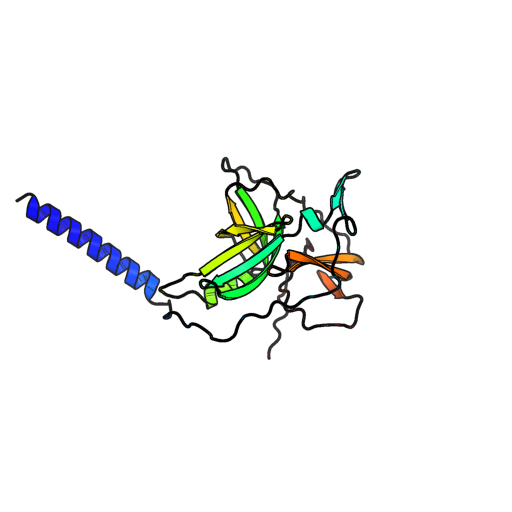07 -15.301 -8.979 1.00 64.12 194 VAL A C 1
ATOM 1523 O O . VAL A 1 194 ? 14.335 -14.650 -9.618 1.00 64.12 194 VAL A O 1
ATOM 1526 N N . PRO A 1 195 ? 13.559 -15.453 -7.645 1.00 65.56 195 PRO A N 1
ATOM 1527 C CA . PRO A 1 195 ? 14.659 -14.943 -6.834 1.00 65.56 195 PRO A CA 1
ATOM 1528 C C . PRO A 1 195 ? 15.986 -15.630 -7.171 1.00 65.56 195 PRO A C 1
ATOM 1530 O O . PRO A 1 195 ? 16.009 -16.841 -7.398 1.00 65.56 195 PRO A O 1
ATOM 1533 N N . ASP A 1 196 ? 17.095 -14.889 -7.095 1.00 65.94 196 ASP A N 1
ATOM 1534 C CA . ASP A 1 196 ? 18.450 -15.453 -7.264 1.00 65.94 196 ASP A CA 1
ATOM 1535 C C . ASP A 1 196 ? 18.897 -16.316 -6.072 1.00 65.94 196 ASP A C 1
ATOM 1537 O O . ASP A 1 196 ? 19.823 -17.120 -6.179 1.00 65.94 196 ASP A O 1
ATOM 1541 N N . SER A 1 197 ? 18.222 -16.175 -4.930 1.00 63.69 197 SER A N 1
ATOM 1542 C CA . SER A 1 197 ? 18.546 -16.845 -3.671 1.00 63.69 197 SER A CA 1
ATOM 1543 C C . SER A 1 197 ? 17.467 -17.850 -3.250 1.00 63.69 197 SER A C 1
ATOM 1545 O O . SER A 1 197 ? 16.272 -17.594 -3.394 1.00 63.69 197 SER A O 1
ATOM 1547 N N . GLN A 1 198 ? 17.902 -18.984 -2.679 1.00 51.62 198 GLN A N 1
ATOM 1548 C CA . GLN A 1 198 ? 17.033 -19.979 -2.031 1.00 51.62 198 GLN A CA 1
ATOM 1549 C C . GLN A 1 198 ? 16.589 -19.576 -0.618 1.00 51.62 198 GLN A C 1
ATOM 1551 O O . GLN A 1 198 ? 15.767 -20.283 -0.034 1.00 51.62 198 GLN A O 1
ATOM 1556 N N . ASP A 1 199 ? 17.092 -18.462 -0.070 1.00 44.34 199 ASP A N 1
ATOM 1557 C CA . ASP A 1 199 ? 16.597 -17.885 1.185 1.00 44.34 199 ASP A CA 1
ATOM 1558 C C . ASP A 1 199 ? 15.231 -17.238 0.933 1.00 44.34 199 ASP A C 1
ATOM 1560 O O . ASP A 1 199 ? 15.042 -16.022 0.887 1.00 44.34 199 ASP A O 1
ATOM 1564 N N . ILE A 1 200 ? 14.244 -18.108 0.731 1.00 44.31 200 ILE A N 1
ATOM 1565 C CA . ILE A 1 200 ? 12.836 -17.769 0.759 1.00 44.31 200 ILE A CA 1
ATOM 1566 C C . ILE A 1 200 ? 12.495 -17.632 2.243 1.00 44.31 200 ILE A C 1
ATOM 1568 O O . ILE A 1 200 ? 11.825 -18.485 2.833 1.00 44.31 200 ILE A O 1
ATOM 1572 N N . SER A 1 201 ? 12.934 -16.539 2.881 1.00 30.89 201 SER A N 1
ATOM 1573 C CA . SER A 1 201 ? 12.151 -16.056 4.016 1.00 30.89 201 SER A CA 1
ATOM 1574 C C . SER A 1 201 ? 10.711 -15.972 3.507 1.00 30.89 201 SER A C 1
ATOM 1576 O O . SER A 1 201 ? 10.486 -15.649 2.341 1.00 30.89 201 SER A O 1
ATOM 1578 N N . LYS A 1 202 ? 9.713 -16.388 4.295 1.00 31.23 202 LYS A N 1
ATOM 1579 C CA . LYS A 1 202 ? 8.307 -16.202 3.908 1.00 31.23 202 LYS A CA 1
ATOM 1580 C C . LYS A 1 202 ? 8.095 -14.701 3.709 1.00 31.23 202 LYS A C 1
ATOM 1582 O O . LYS A 1 202 ? 7.787 -13.995 4.668 1.00 31.23 202 LYS A O 1
ATOM 1587 N N . VAL A 1 203 ? 8.305 -14.235 2.483 1.00 29.44 203 VAL A N 1
ATOM 1588 C CA . VAL A 1 203 ? 8.153 -12.855 2.066 1.00 29.44 203 VAL A CA 1
ATOM 1589 C C . VAL A 1 203 ? 6.649 -12.644 2.011 1.00 29.44 203 VAL A C 1
ATOM 1591 O O . VAL A 1 203 ? 6.002 -12.832 0.987 1.00 29.44 203 VAL A O 1
ATOM 1594 N N . CYS A 1 204 ? 6.069 -12.288 3.158 1.00 31.58 204 CYS A N 1
ATOM 1595 C CA . CYS A 1 204 ? 4.755 -11.659 3.237 1.00 31.58 204 CYS A CA 1
ATOM 1596 C C . CYS A 1 204 ? 4.884 -10.215 2.746 1.00 31.58 204 CYS A C 1
ATOM 1598 O O . CYS A 1 204 ? 4.503 -9.275 3.431 1.00 31.58 204 CYS A O 1
ATOM 1600 N N . CYS A 1 205 ? 5.474 -10.028 1.577 1.00 32.91 205 CYS A N 1
ATOM 1601 C CA . CYS A 1 205 ? 5.437 -8.761 0.901 1.00 32.91 205 CYS A CA 1
ATOM 1602 C C . CYS A 1 205 ? 4.579 -9.026 -0.314 1.00 32.91 205 CYS A C 1
ATOM 1604 O O . CYS A 1 205 ? 4.974 -9.745 -1.232 1.00 32.91 205 CYS A O 1
ATOM 1606 N N . TYR A 1 206 ? 3.373 -8.476 -0.282 1.00 30.30 206 TYR A N 1
ATOM 1607 C CA . TYR A 1 206 ? 2.428 -8.429 -1.392 1.00 30.30 206 TYR A CA 1
ATOM 1608 C C . TYR A 1 206 ? 2.979 -7.520 -2.506 1.00 30.30 206 TYR A C 1
ATOM 1610 O O . TYR A 1 206 ? 2.305 -6.612 -2.980 1.00 30.30 206 TYR A O 1
ATOM 1618 N N . ASN A 1 207 ? 4.265 -7.683 -2.817 1.00 33.12 207 ASN A N 1
ATOM 1619 C CA . ASN A 1 207 ? 5.114 -6.675 -3.404 1.00 33.12 207 ASN A CA 1
ATOM 1620 C C . ASN A 1 207 ? 4.650 -6.383 -4.813 1.00 33.12 207 ASN A C 1
ATOM 1622 O O . ASN A 1 207 ? 4.446 -7.273 -5.638 1.00 33.12 207 ASN A O 1
ATOM 1626 N N . LEU A 1 208 ? 4.532 -5.084 -5.043 1.00 33.53 208 LEU A N 1
ATOM 1627 C CA . LEU A 1 208 ? 4.465 -4.469 -6.341 1.00 33.53 208 LEU A CA 1
ATOM 1628 C C . LEU A 1 208 ? 5.671 -4.936 -7.166 1.00 33.53 208 LEU A C 1
ATOM 1630 O O . LEU A 1 208 ? 6.754 -4.355 -7.123 1.00 33.53 208 LEU A O 1
ATOM 1634 N N . PHE A 1 209 ? 5.460 -5.995 -7.935 1.00 35.44 209 PHE A N 1
ATOM 1635 C CA . PHE A 1 209 ? 6.242 -6.262 -9.117 1.00 35.44 209 PHE A CA 1
ATOM 1636 C C . PHE A 1 209 ? 5.824 -5.258 -10.177 1.00 35.44 209 PHE A C 1
ATOM 1638 O O . PHE A 1 209 ? 4.751 -5.348 -10.772 1.00 35.44 209 PHE A O 1
ATOM 1645 N N . VAL A 1 210 ? 6.698 -4.301 -10.446 1.00 33.03 210 VAL A N 1
ATOM 1646 C CA . VAL A 1 210 ? 6.575 -3.452 -11.624 1.00 33.03 210 VAL A CA 1
ATOM 1647 C C . VAL A 1 210 ? 7.096 -4.247 -12.824 1.00 33.03 210 VAL A C 1
ATOM 1649 O O . VAL A 1 210 ? 8.155 -3.946 -13.363 1.00 33.03 210 VAL A O 1
ATOM 1652 N N . THR A 1 211 ? 6.384 -5.304 -13.230 1.00 27.66 211 THR A N 1
ATOM 1653 C CA . THR A 1 211 ? 6.568 -5.887 -14.569 1.00 27.66 211 THR A CA 1
ATOM 1654 C C . THR A 1 211 ? 5.336 -5.553 -15.404 1.00 27.66 211 THR A C 1
ATOM 1656 O O . THR A 1 211 ? 4.211 -5.936 -15.086 1.00 27.66 211 THR A O 1
ATOM 1659 N N . PHE A 1 212 ? 5.540 -4.713 -16.420 1.00 27.11 212 PHE A N 1
ATOM 1660 C CA . PHE A 1 212 ? 4.498 -4.261 -17.334 1.00 27.11 212 PHE A CA 1
ATOM 1661 C C . PHE A 1 212 ? 4.438 -5.193 -18.537 1.00 27.11 212 PHE A C 1
ATOM 1663 O O . PHE A 1 212 ? 5.378 -5.233 -19.326 1.00 27.11 212 PHE A O 1
ATOM 1670 N N . GLY A 1 213 ? 3.300 -5.875 -18.684 1.00 23.14 213 GLY A N 1
ATOM 1671 C CA . GLY A 1 213 ? 2.942 -6.627 -19.885 1.00 23.14 213 GLY A CA 1
ATOM 1672 C C . GLY A 1 213 ? 2.576 -8.081 -19.619 1.00 23.14 213 GLY A C 1
ATOM 1673 O O . GLY A 1 213 ? 3.308 -8.949 -20.063 1.00 23.14 213 GLY A O 1
ATOM 1674 N N . CYS A 1 214 ? 1.483 -8.342 -18.889 1.00 23.62 214 CYS A N 1
ATOM 1675 C CA . CYS A 1 214 ? 0.585 -9.521 -18.934 1.00 23.62 214 CYS A CA 1
ATOM 1676 C C . CYS A 1 214 ? 0.061 -9.890 -17.534 1.00 23.62 214 CYS A C 1
ATOM 1678 O O . CYS A 1 214 ? 0.8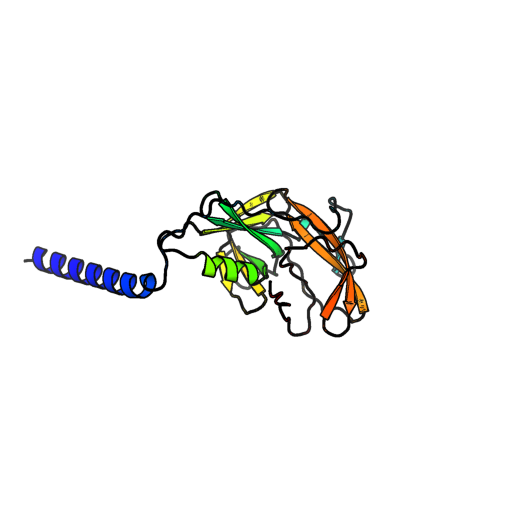08 -9.903 -16.561 1.00 23.62 214 CYS A O 1
ATOM 1680 N N . THR A 1 215 ? -1.244 -10.179 -17.497 1.00 21.97 215 THR A N 1
ATOM 1681 C CA . THR A 1 215 ? -2.068 -10.791 -16.437 1.00 21.97 215 THR A CA 1
ATOM 1682 C C . THR A 1 215 ? -1.315 -11.346 -15.226 1.00 21.97 215 THR A C 1
ATOM 1684 O O . THR A 1 215 ? -0.637 -12.370 -15.331 1.00 21.97 215 THR A O 1
ATOM 1687 N N . TRP A 1 216 ? -1.518 -10.731 -14.062 1.00 27.16 216 TRP A N 1
ATOM 1688 C CA . TRP A 1 216 ? -1.064 -11.280 -12.794 1.00 27.16 216 TRP A CA 1
ATOM 1689 C C . TRP A 1 216 ? -2.026 -12.380 -12.337 1.00 27.16 216 TRP A C 1
ATOM 1691 O O . TRP A 1 216 ? -3.246 -12.251 -12.386 1.00 27.16 216 TRP A O 1
ATOM 1701 N N . ARG A 1 217 ? -1.468 -13.509 -11.898 1.00 21.84 217 ARG A N 1
ATOM 1702 C CA . ARG A 1 217 ? -2.166 -14.424 -10.996 1.00 21.84 217 ARG A CA 1
ATOM 1703 C C . ARG A 1 217 ? -1.529 -14.247 -9.635 1.00 21.84 217 ARG A C 1
ATOM 1705 O O . ARG A 1 217 ? -0.369 -14.611 -9.453 1.00 21.84 217 ARG A O 1
ATOM 1712 N N . ALA A 1 218 ? -2.304 -13.754 -8.674 1.00 24.66 218 ALA A N 1
ATOM 1713 C CA . ALA A 1 218 ? -2.016 -14.001 -7.274 1.00 24.66 218 ALA A CA 1
ATOM 1714 C C . ALA A 1 218 ? -1.880 -15.520 -7.092 1.00 24.66 218 ALA A C 1
ATOM 1716 O O . ALA A 1 218 ? -2.850 -16.270 -7.232 1.00 24.66 218 ALA A O 1
ATOM 1717 N N . ALA A 1 219 ? -0.662 -15.990 -6.830 1.00 23.58 219 ALA A N 1
ATOM 1718 C CA . ALA A 1 219 ? -0.456 -17.343 -6.353 1.00 23.58 219 ALA A CA 1
ATOM 1719 C C . ALA A 1 219 ? -1.109 -17.435 -4.966 1.00 23.58 219 ALA A C 1
ATOM 1721 O O . ALA A 1 219 ? -0.529 -17.043 -3.956 1.00 23.58 219 ALA A O 1
ATOM 1722 N N . SER A 1 220 ? -2.356 -17.908 -4.938 1.00 21.17 220 SER A N 1
ATOM 1723 C CA . SER A 1 220 ? -3.019 -18.368 -3.724 1.00 21.17 220 SER A CA 1
ATOM 1724 C C . SER A 1 220 ? -2.217 -19.539 -3.165 1.00 21.17 220 SER A C 1
ATOM 1726 O O . SER A 1 220 ? -2.086 -20.578 -3.814 1.00 21.17 220 SER A O 1
ATOM 1728 N N . TRP A 1 221 ? -1.679 -19.369 -1.961 1.00 21.66 221 TRP A N 1
ATOM 1729 C CA . TRP A 1 221 ? -1.274 -20.489 -1.126 1.00 21.66 221 TRP A CA 1
ATOM 1730 C C . TRP A 1 221 ? -2.452 -20.836 -0.219 1.00 21.66 221 TRP A C 1
ATOM 1732 O O . TRP A 1 221 ? -2.810 -20.060 0.664 1.00 21.66 221 TRP A O 1
ATOM 1742 N N . LYS A 1 222 ? -3.057 -22.005 -0.455 1.00 17.98 222 LYS A N 1
ATOM 1743 C CA . LYS A 1 222 ? -3.848 -22.694 0.566 1.00 17.98 222 LYS A CA 1
ATOM 1744 C C . LYS A 1 222 ? -2.885 -23.172 1.653 1.00 17.98 222 LYS A C 1
ATOM 1746 O O . LYS A 1 222 ? -2.045 -24.031 1.384 1.00 17.98 222 LYS A O 1
ATOM 1751 N N . GLY A 1 223 ? -3.006 -22.585 2.838 1.00 23.91 223 GLY A N 1
ATOM 1752 C CA . GLY A 1 223 ? -2.825 -23.302 4.098 1.00 23.91 223 GLY A CA 1
ATOM 1753 C C . GLY A 1 223 ? -4.181 -23.816 4.545 1.00 23.91 223 GLY A C 1
ATOM 1754 O O . GLY A 1 223 ? -5.159 -23.061 4.345 1.00 23.91 223 GLY A O 1
#

Organism: Oryza sativa subsp. japonica (NCBI:txid39947)

Sequence (223 aa):
SDQEIRKAVANYYNNLCAIEEERFDKDLRDREVSSIAFEEKSFGHVVNPGQQTYRISANVDVDLSTIVVSLALFDGDKMLFACSGIPLPDGTTREHLTRFVTSAALVRVFDEKRNRDDKLRVAVRLPNNRITDGFLGLYDHDIAIVTCFGLIEVRPISFKACPDGIQALVAGRAFESGNLMAMDGFVRCNNTWVPDSQDISKVCCYNLFVTFGCTWRAASWKG